Protein AF-A0A8H7KDW4-F1 (afdb_monomer)

Sequence (347 aa):
MFSADFPTANSYAPNAIITLLGDMKGAEGKYPTIVNNTKGEEVFIATSYRWGEYLGSINLLFDKDGKITGYHGAPIHLTNQTAQDQALQAKIDEWRVPFEAFAAEVIGSTSAALDQTKCKTGDCLLGQVMADAMYEYRANQTEGDKKPDFAFHNSGSVRATIDEGDITRGEVLTSFPFGNAMVELTFSGADLPKVFEGLVSANNQFNGKEVSSLFQVSSAVRVEHNPANEVGKRLVKVTIGGEDLDDAREYRLVTLDFLAGGGDNILEKQSGFAVLDLQEDVLNQYIKAHSPMSPTLQERVVKTDGQASNNSNSTSGGSGDQGSGSSIVAVPVWTALVAGLMFVLAL

pLDDT: mean 84.6, std 23.55, range [22.27, 98.88]

Organism: Bionectria ochroleuca (NCBI:txid29856)

Solvent-accessible surface area (backbone atoms only — not comparable to full-atom values): 20243 Å² total; per-residue (Å²): 142,81,87,77,88,70,88,75,81,84,72,89,49,98,80,59,65,58,46,38,31,28,94,56,93,84,40,81,40,49,43,58,35,77,45,66,49,99,85,68,48,84,41,79,46,77,41,31,27,54,96,71,42,27,48,64,43,75,48,76,39,64,48,98,86,69,47,79,77,46,74,55,56,47,51,44,75,60,50,94,83,55,84,73,59,66,73,59,48,54,50,52,55,59,65,40,54,72,48,48,63,60,26,62,39,70,47,35,32,28,78,42,56,29,38,35,88,38,21,83,80,42,64,26,39,38,44,34,52,46,12,36,28,53,31,50,59,50,37,75,76,38,61,77,96,62,32,54,55,36,14,37,44,52,27,78,57,58,67,42,63,42,66,57,36,77,35,33,46,40,50,47,41,56,16,36,72,77,76,44,31,29,25,50,49,78,43,48,30,67,49,47,60,40,42,53,22,10,54,73,41,39,31,15,68,90,78,71,44,66,25,79,48,42,55,30,48,8,88,34,38,38,39,34,28,10,84,88,43,58,79,83,40,18,41,34,48,52,30,50,71,83,37,73,74,47,55,91,42,78,42,34,34,31,32,38,44,55,36,40,65,29,39,53,37,60,37,75,65,60,76,95,60,53,78,56,62,37,51,47,56,43,42,50,51,40,39,49,74,47,48,72,30,76,77,75,79,64,90,37,65,39,82,50,91,58,68,46,65,81,88,69,84,74,90,73,87,79,85,88,83,89,82,89,82,91,84,92,84,84,87,86,90,84,89,85,86,80,88,87,85,86,87,84,90,80,135

Foldseek 3Di:
DDPPPDDDPPDPDPPQAAAFAPDDPRHPYHQFDWDADPVRAIDTHHYQHDDPQWDFDKDFDADPVGHTPDIDGHTDGDDPVDDDDPVVVVVVVVVCVVVCVQQQDQLFFEQAKQDLPCQQPAFTRVQQLLFQLQQVVQQVVDDDPSRALWEKEWSVQAADIQGGTTGTLNRLCRRGVPQWWKWKDKDALLCVVQLLLCQLLQARNVPRDGQQTHMGIYPQKAWEFAPPDDRSWGTAFMGTNNHGRDRHDMGMYMYTPCVCCCHSVSDDNHDPIDTHGTSSVSSSVVNNVCHVHYTDTDRRYYHDPGTHPPPPPDDDDDDDDDDDDDDDDDDDDDDDDDDDDDDDDDD

InterPro domains:
  IPR006179 5'-Nucleotidase/apyrase [PR01607] (43-63)
  IPR006179 5'-Nucleotidase/apyrase [PR01607] (166-189)
  IPR006179 5'-Nucleotidase/apyrase [PR01607] (244-263)
  IPR006179 5'-Nucleotidase/apyrase [PTHR11575] (29-303)
  IPR008334 5'-Nucleotidase, C-terminal [PF02872] (106-266)
  IPR029052 Metallo-dependent phosphatase-like [G3DSA:3.60.21.10] (15-103)
  IPR029052 Metallo-dependent phosphatase-like [SSF56300] (25-102)
  IPR036907 5'-Nucleotidase, C-terminal domain superfamily [G3DSA:3.90.780.10] (106-302)
  IPR036907 5'-Nucleotidase, C-terminal domain superfamily [SSF55816] (105-302)

Nearest PDB structures (foldseek):
  6tw0-assembly1_A  TM=7.609E-01  e=7.720E-26  Homo sapiens
  6s7f-assembly1_A  TM=7.463E-01  e=2.546E-24  Homo sapiens
  6ye2-assembly1_A  TM=7.255E-01  e=1.762E-24  Homo sapiens
  6xue-assembly1_A  TM=7.158E-01  e=3.460E-24  Homo sapiens
  7jv8-assembly2_B  TM=7.573E-01  e=1.927E-23  Homo sapiens

Secondary structure (DSSP, 8-state):
-------------TTTSS--BSSSTT--B-SSEEEE-TTS-EEEE----STTSEE--EEEEE-TTS-EEEEEE-PEE--TTSPPPHHHHHHHHHHHHHHHHHHT-EEEEESS-B--TTTTTS--HHHHHHHHHHHHHHHTT--GGGS-SEEEEEGGG--SPBPSEEEEHHHHHHHSTT-PEEEEEEEETTTHHHHHHHHHHTB-TTT-PBP---EEE-TTEEEEE-TTSPTT--EEEEEETTEEP-TTSEEEEEEEHHHHTTGGGTSPPP-SPEEEEEHHHHHHHHHHHHPSB-------EEE-SPPP---------------------------------------

Structure (mmCIF, N/CA/C/O backbone):
data_AF-A0A8H7KDW4-F1
#
_entry.id   AF-A0A8H7KDW4-F1
#
loop_
_atom_site.group_PDB
_atom_site.id
_atom_site.type_symbol
_atom_site.label_atom_id
_atom_site.label_alt_id
_atom_site.label_comp_id
_atom_site.label_asym_id
_atom_site.label_entity_id
_atom_site.label_seq_id
_atom_site.pdbx_PDB_ins_code
_atom_site.Cartn_x
_atom_site.Cartn_y
_atom_site.Cartn_z
_atom_site.occupancy
_atom_site.B_iso_or_equiv
_atom_site.auth_seq_id
_atom_site.auth_comp_id
_atom_site.auth_asym_id
_atom_site.auth_atom_id
_atom_site.pdbx_PDB_model_num
ATOM 1 N N . MET A 1 1 ? 14.897 -25.908 -37.672 1.00 31.70 1 MET A N 1
ATOM 2 C CA . MET A 1 1 ? 14.530 -26.836 -36.586 1.00 31.70 1 MET A CA 1
ATOM 3 C C . MET A 1 1 ? 15.793 -27.138 -35.792 1.00 31.70 1 MET A C 1
ATOM 5 O O . MET A 1 1 ? 16.525 -28.043 -36.142 1.00 31.70 1 MET A O 1
ATOM 9 N N . PHE A 1 2 ? 16.087 -26.296 -34.805 1.00 22.27 2 PHE A N 1
ATOM 10 C CA . PHE A 1 2 ? 16.991 -26.575 -33.689 1.00 22.27 2 PHE A CA 1
ATOM 11 C C . PHE A 1 2 ? 16.353 -25.839 -32.509 1.00 22.27 2 PHE A C 1
ATOM 13 O O . PHE A 1 2 ? 16.648 -24.676 -32.260 1.00 22.27 2 PHE A O 1
ATOM 20 N N . SER A 1 3 ? 15.337 -26.465 -31.909 1.00 24.66 3 SER A N 1
ATOM 21 C CA . SER A 1 3 ? 14.866 -26.082 -30.577 1.00 24.66 3 SER A CA 1
ATOM 22 C C . SER A 1 3 ? 15.889 -26.702 -29.633 1.00 24.66 3 SER A C 1
ATOM 24 O O . SER A 1 3 ? 16.027 -27.920 -29.553 1.00 24.66 3 SER A O 1
ATOM 26 N N . ALA A 1 4 ? 16.727 -25.846 -29.063 1.00 27.38 4 ALA A N 1
ATOM 27 C CA . ALA A 1 4 ? 17.474 -26.177 -27.870 1.00 27.38 4 ALA A CA 1
ATOM 28 C C . ALA A 1 4 ? 16.655 -25.578 -26.729 1.00 27.38 4 ALA A C 1
ATOM 30 O O . ALA A 1 4 ? 16.636 -24.362 -26.538 1.00 27.38 4 ALA A O 1
ATOM 31 N N . ASP A 1 5 ? 15.897 -26.436 -26.053 1.00 27.95 5 ASP A N 1
ATOM 32 C CA . ASP A 1 5 ? 15.194 -26.083 -24.828 1.00 27.95 5 ASP A CA 1
ATOM 33 C C . ASP A 1 5 ? 16.249 -25.891 -23.733 1.00 27.95 5 ASP A C 1
ATOM 35 O O . ASP A 1 5 ? 16.726 -26.846 -23.119 1.00 27.95 5 ASP A O 1
ATOM 39 N N . PHE A 1 6 ? 16.677 -24.644 -23.538 1.00 34.62 6 PHE A N 1
ATOM 40 C CA . PHE A 1 6 ? 17.572 -24.270 -22.449 1.00 34.62 6 PHE A CA 1
ATOM 41 C C . PHE A 1 6 ? 16.746 -24.021 -21.181 1.00 34.62 6 PHE A C 1
ATOM 43 O O . PHE A 1 6 ? 15.809 -23.221 -21.219 1.00 34.62 6 PHE A O 1
ATOM 50 N N . PRO A 1 7 ? 17.079 -24.646 -20.040 1.00 33.28 7 PRO A N 1
ATOM 51 C CA . PRO A 1 7 ? 16.399 -24.369 -18.786 1.00 33.28 7 PRO A CA 1
ATOM 52 C C . PRO A 1 7 ? 16.864 -23.013 -18.237 1.00 33.28 7 PRO A C 1
ATOM 54 O O . PRO A 1 7 ? 17.833 -22.925 -17.487 1.00 33.28 7 PRO A O 1
ATOM 57 N N . THR A 1 8 ? 16.170 -21.933 -18.595 1.00 40.62 8 THR A N 1
ATOM 58 C CA . THR A 1 8 ? 16.224 -20.685 -17.829 1.00 40.62 8 THR A CA 1
ATOM 59 C C . THR A 1 8 ? 15.327 -20.847 -16.605 1.00 40.62 8 THR A C 1
ATOM 61 O O . THR A 1 8 ? 14.102 -20.916 -16.697 1.00 40.62 8 THR A O 1
ATOM 64 N N . ALA A 1 9 ? 15.929 -20.952 -15.421 1.00 42.91 9 ALA A N 1
ATOM 65 C CA . ALA A 1 9 ? 15.173 -20.906 -14.178 1.00 42.91 9 ALA A CA 1
ATOM 66 C C . ALA A 1 9 ? 14.764 -19.451 -13.913 1.00 42.91 9 ALA A C 1
ATOM 68 O O . ALA A 1 9 ? 15.539 -18.667 -13.371 1.00 42.91 9 ALA A O 1
ATOM 69 N N . ASN A 1 10 ? 13.547 -19.079 -14.310 1.00 39.69 10 ASN A N 1
ATOM 70 C CA . ASN A 1 10 ? 12.955 -17.794 -13.949 1.00 39.69 10 ASN A CA 1
ATOM 71 C C . ASN A 1 10 ? 12.451 -17.890 -12.495 1.00 39.69 10 ASN A C 1
ATOM 73 O O . ASN A 1 10 ? 11.272 -18.131 -12.239 1.00 39.69 10 ASN A O 1
ATOM 77 N N . SER A 1 11 ? 13.364 -17.841 -11.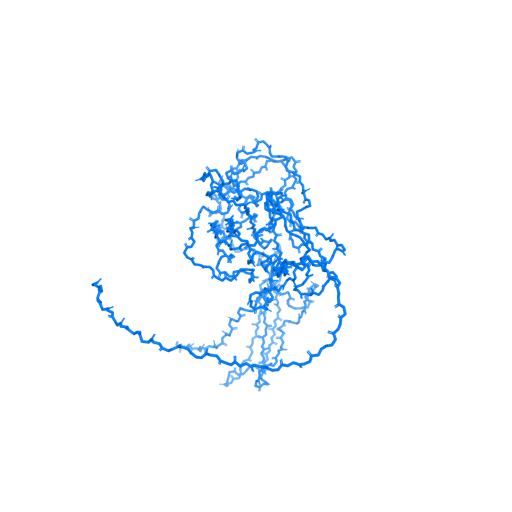521 1.00 37.53 11 SER A N 1
ATOM 78 C CA . SER A 1 11 ? 13.003 -17.936 -10.104 1.00 37.53 11 SER A CA 1
ATOM 79 C C . SER A 1 11 ? 12.547 -16.574 -9.581 1.00 37.53 11 SER A C 1
ATOM 81 O O . SER A 1 11 ? 13.362 -15.672 -9.389 1.00 37.53 11 SER A O 1
ATOM 83 N N . TYR A 1 12 ? 11.250 -16.443 -9.306 1.00 33.59 12 TYR A N 1
ATOM 84 C CA . TYR A 1 12 ? 10.683 -15.321 -8.559 1.00 33.59 12 TYR A CA 1
ATOM 85 C C . TYR A 1 12 ? 11.082 -15.442 -7.080 1.00 33.59 12 TYR A C 1
ATOM 87 O O . TYR A 1 12 ? 10.358 -16.020 -6.274 1.00 33.59 12 TYR A O 1
ATOM 95 N N . ALA A 1 13 ? 12.260 -14.931 -6.721 1.00 33.66 13 ALA A N 1
ATOM 96 C CA . ALA A 1 13 ? 12.604 -14.664 -5.328 1.00 33.66 13 ALA A CA 1
ATOM 97 C C . ALA A 1 13 ? 12.174 -13.219 -4.993 1.00 33.66 13 ALA A C 1
ATOM 99 O O . ALA A 1 13 ? 12.565 -12.305 -5.722 1.00 33.66 13 ALA A O 1
ATOM 100 N N . PRO A 1 14 ? 11.396 -12.981 -3.921 1.00 37.38 14 PRO A N 1
ATOM 101 C CA . PRO A 1 14 ? 10.709 -11.704 -3.675 1.00 37.38 14 PRO A CA 1
ATOM 102 C C . PRO A 1 14 ? 11.637 -10.481 -3.539 1.00 37.38 14 PRO A C 1
ATOM 104 O O . PRO A 1 14 ? 11.201 -9.367 -3.810 1.00 37.38 14 PRO A O 1
ATOM 107 N N . ASN A 1 15 ? 12.926 -10.683 -3.239 1.00 38.41 15 ASN A N 1
ATOM 108 C CA . ASN A 1 15 ? 13.918 -9.604 -3.126 1.00 38.41 15 ASN A CA 1
ATOM 109 C C . ASN A 1 15 ? 14.895 -9.508 -4.315 1.00 38.41 15 ASN A C 1
ATOM 111 O O . ASN A 1 15 ? 15.705 -8.590 -4.353 1.00 38.41 15 ASN A O 1
ATOM 115 N N . ALA A 1 16 ? 14.843 -10.425 -5.289 1.00 43.31 16 ALA A N 1
ATOM 116 C CA . ALA A 1 16 ? 15.845 -10.502 -6.359 1.00 43.31 16 ALA A CA 1
ATOM 117 C C . ALA A 1 16 ? 15.467 -9.739 -7.640 1.00 43.31 16 ALA A C 1
ATOM 119 O O . ALA A 1 16 ? 16.286 -9.627 -8.539 1.00 43.31 16 ALA A O 1
ATOM 120 N N . ILE A 1 17 ? 14.240 -9.229 -7.778 1.00 54.06 17 ILE A N 1
ATOM 121 C CA . ILE A 1 17 ? 13.726 -8.798 -9.096 1.00 54.06 17 ILE A CA 1
ATOM 122 C C . ILE A 1 17 ? 14.070 -7.331 -9.421 1.00 54.06 17 ILE A C 1
ATOM 124 O O . ILE A 1 17 ? 14.027 -6.936 -10.581 1.00 54.06 17 ILE A O 1
ATOM 128 N N . ILE A 1 18 ? 14.463 -6.525 -8.428 1.00 65.06 18 ILE A N 1
ATOM 129 C CA . ILE A 1 18 ? 14.690 -5.074 -8.593 1.00 65.06 18 ILE A CA 1
ATOM 130 C C . ILE A 1 18 ? 16.094 -4.599 -8.199 1.00 65.06 18 ILE A C 1
ATOM 132 O O . ILE A 1 18 ? 16.333 -3.395 -8.150 1.00 65.06 18 ILE A O 1
ATOM 136 N N . THR A 1 19 ? 17.024 -5.508 -7.912 1.00 81.50 19 THR A N 1
ATOM 137 C CA . THR A 1 19 ? 18.404 -5.156 -7.552 1.00 81.50 19 THR A CA 1
ATOM 138 C C . THR A 1 19 ? 19.151 -4.645 -8.781 1.00 81.50 19 THR A C 1
ATOM 140 O O . THR A 1 19 ? 19.099 -5.270 -9.844 1.00 81.50 19 THR A O 1
ATOM 143 N N . LEU A 1 20 ? 19.853 -3.516 -8.661 1.00 87.06 20 LEU A N 1
ATOM 144 C CA . LEU A 1 20 ? 20.757 -3.047 -9.711 1.00 87.06 20 LEU A CA 1
ATOM 145 C C . LEU A 1 20 ? 22.059 -3.851 -9.620 1.00 87.06 20 LEU A C 1
ATOM 147 O O . LEU A 1 20 ? 22.762 -3.776 -8.616 1.00 87.06 20 LEU A O 1
ATOM 151 N N . LEU A 1 21 ? 22.375 -4.625 -10.654 1.00 91.56 21 LEU A N 1
ATOM 152 C CA . LEU A 1 21 ? 23.617 -5.391 -10.751 1.00 91.56 21 LEU A CA 1
ATOM 153 C C . LEU A 1 21 ? 24.468 -4.834 -11.892 1.00 91.56 21 LEU A C 1
ATOM 155 O O . LEU A 1 21 ? 23.949 -4.620 -12.980 1.00 91.56 21 LEU A O 1
ATOM 159 N N . GLY A 1 22 ? 25.766 -4.638 -11.681 1.00 91.38 22 GLY A N 1
ATOM 160 C CA . GLY A 1 22 ? 26.698 -4.117 -12.683 1.00 91.38 22 GLY A CA 1
ATOM 161 C C . GLY A 1 22 ? 27.785 -3.243 -12.063 1.00 91.38 22 GLY A C 1
ATOM 162 O O . GLY A 1 22 ? 27.958 -3.223 -10.849 1.00 91.38 22 GLY A O 1
ATOM 163 N N . ASP A 1 23 ? 28.507 -2.504 -12.904 1.00 89.94 23 ASP A N 1
ATOM 164 C CA . ASP A 1 23 ? 29.628 -1.650 -12.475 1.00 89.94 23 ASP A CA 1
ATOM 165 C C . ASP A 1 23 ? 29.240 -0.158 -12.357 1.00 89.94 23 ASP A C 1
ATOM 167 O O . ASP A 1 23 ? 30.097 0.724 -12.288 1.00 89.94 23 ASP A O 1
ATOM 171 N N . MET A 1 24 ? 27.939 0.154 -12.352 1.00 90.25 24 MET A N 1
ATOM 172 C CA . MET A 1 24 ? 27.420 1.519 -12.216 1.00 90.25 24 MET A CA 1
ATOM 173 C C . MET A 1 24 ? 27.204 1.936 -10.753 1.00 90.25 24 MET A C 1
ATOM 175 O O . MET A 1 24 ? 27.067 1.115 -9.846 1.00 90.25 24 MET A O 1
ATOM 179 N N . LYS A 1 25 ? 27.128 3.252 -10.513 1.00 89.25 25 LYS A N 1
ATOM 180 C CA . LYS A 1 25 ? 26.838 3.812 -9.185 1.00 89.25 25 LYS A CA 1
ATOM 181 C C . LYS A 1 25 ? 25.495 3.290 -8.661 1.00 89.25 25 LYS A C 1
ATOM 183 O O . LYS A 1 25 ? 24.481 3.428 -9.333 1.00 89.25 25 LYS A O 1
ATOM 188 N N . GLY A 1 26 ? 25.496 2.778 -7.431 1.00 86.12 26 GLY A N 1
ATOM 189 C CA . GLY A 1 26 ? 24.297 2.242 -6.780 1.00 86.12 26 GLY A CA 1
ATOM 190 C C . GLY A 1 26 ? 24.016 0.773 -7.093 1.00 86.12 26 GLY A C 1
ATOM 191 O O . GLY A 1 26 ? 23.027 0.251 -6.593 1.00 86.12 26 GLY A O 1
ATOM 192 N N . ALA A 1 27 ? 24.865 0.106 -7.883 1.00 90.19 27 ALA A N 1
ATOM 193 C CA . ALA A 1 27 ? 24.790 -1.337 -8.036 1.00 90.19 27 ALA A CA 1
ATOM 194 C C . ALA A 1 27 ? 25.151 -2.050 -6.722 1.00 90.19 27 ALA A C 1
ATOM 196 O O . ALA A 1 27 ? 26.097 -1.671 -6.029 1.00 90.19 27 ALA A O 1
ATOM 197 N N . GLU A 1 28 ? 24.397 -3.096 -6.396 1.00 89.50 28 GLU A N 1
ATOM 198 C CA . GLU A 1 28 ? 24.540 -3.885 -5.164 1.00 89.50 28 GLU A CA 1
ATOM 199 C C . GLU A 1 28 ? 25.339 -5.180 -5.385 1.00 89.50 28 GLU A C 1
ATOM 201 O O . GLU A 1 28 ? 25.639 -5.911 -4.442 1.00 89.50 28 GLU A O 1
ATOM 206 N N . GLY A 1 29 ?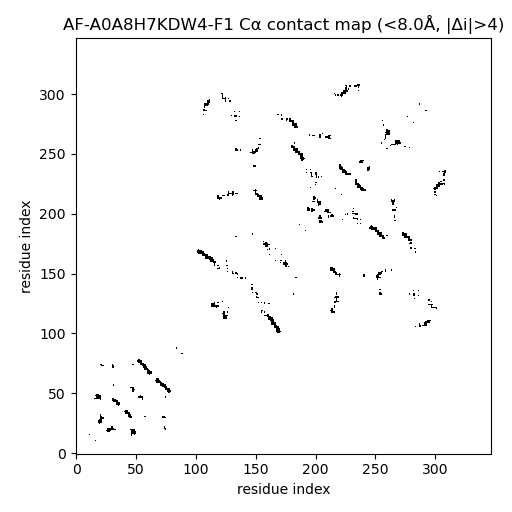 25.718 -5.471 -6.630 1.00 90.56 29 GLY A N 1
ATOM 207 C CA . GLY A 1 29 ? 26.483 -6.659 -6.989 1.00 90.56 29 GLY A CA 1
ATOM 208 C C . GLY A 1 29 ? 26.939 -6.643 -8.443 1.00 90.56 29 GLY A C 1
ATOM 209 O O . GLY A 1 29 ? 26.590 -5.750 -9.213 1.00 90.56 29 GLY A O 1
ATOM 210 N N . LYS A 1 30 ? 27.730 -7.648 -8.825 1.00 93.31 30 LYS A N 1
ATOM 211 C CA . LYS A 1 30 ? 28.235 -7.788 -10.198 1.00 93.31 30 LYS A CA 1
ATOM 212 C C . LYS A 1 30 ? 27.134 -8.245 -11.146 1.00 93.31 30 LYS A C 1
ATOM 214 O O . LYS A 1 30 ? 26.213 -8.952 -10.742 1.00 93.31 30 LYS A O 1
ATOM 219 N N . TYR A 1 31 ? 27.280 -7.903 -12.420 1.00 93.19 31 TYR A N 1
ATOM 220 C CA . TYR A 1 31 ? 26.452 -8.439 -13.491 1.00 93.19 31 TYR A CA 1
ATOM 221 C C . TYR A 1 31 ? 27.282 -9.359 -14.395 1.00 93.19 31 TYR A C 1
ATOM 223 O O . TYR A 1 31 ? 28.253 -8.896 -14.992 1.00 93.19 31 TYR A O 1
ATOM 231 N N . PRO A 1 32 ? 26.910 -10.638 -14.540 1.00 93.25 32 PRO A N 1
ATOM 232 C CA . PRO A 1 32 ? 26.033 -11.398 -13.650 1.00 93.25 32 PRO A CA 1
ATOM 233 C C . PRO A 1 32 ? 26.663 -11.583 -12.258 1.00 93.25 32 PRO A C 1
ATOM 235 O O . PRO A 1 32 ? 27.884 -11.537 -12.088 1.00 93.25 32 PRO A O 1
ATOM 238 N N . THR A 1 33 ? 25.826 -11.836 -11.256 1.00 92.56 33 THR A N 1
ATOM 239 C CA . THR A 1 33 ? 26.263 -12.331 -9.949 1.00 92.56 33 THR A CA 1
ATOM 240 C C . THR A 1 33 ? 26.361 -13.851 -10.030 1.00 92.56 33 THR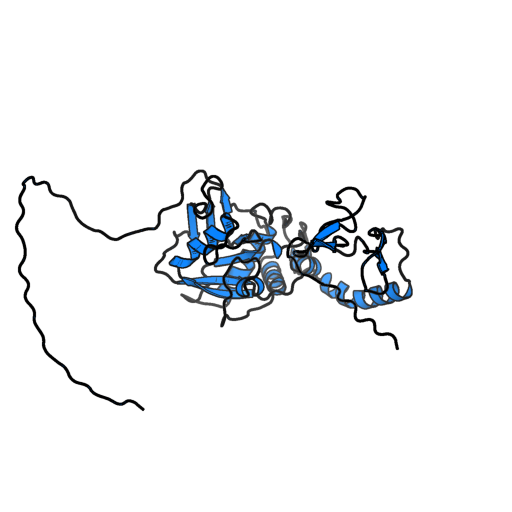 A C 1
ATOM 242 O O . THR A 1 33 ? 25.403 -14.505 -10.432 1.00 92.56 33 THR A O 1
ATOM 245 N N . ILE A 1 34 ? 27.515 -14.418 -9.673 1.00 91.69 34 ILE A N 1
ATOM 246 C CA . ILE A 1 34 ? 27.764 -15.864 -9.752 1.00 91.69 34 ILE A CA 1
ATOM 247 C C . ILE A 1 34 ? 27.679 -16.458 -8.348 1.00 91.69 34 ILE A C 1
ATOM 249 O O . ILE A 1 34 ? 28.367 -15.999 -7.435 1.00 91.69 34 ILE A O 1
ATOM 253 N N . VAL A 1 35 ? 26.843 -17.479 -8.184 1.00 91.00 35 VAL A N 1
ATOM 254 C CA . VAL A 1 35 ? 26.682 -18.238 -6.935 1.00 91.00 35 VAL A CA 1
ATOM 255 C C . VAL A 1 35 ? 26.757 -19.733 -7.222 1.00 91.00 35 VAL A C 1
ATOM 257 O O . VAL A 1 35 ? 26.509 -20.150 -8.345 1.00 91.00 35 VAL A O 1
ATOM 260 N N . ASN A 1 36 ? 27.056 -20.556 -6.219 1.00 92.31 36 ASN A N 1
ATOM 261 C CA . ASN A 1 36 ? 27.018 -22.011 -6.377 1.00 92.31 36 ASN A CA 1
ATOM 262 C C . ASN A 1 36 ? 25.666 -22.567 -5.922 1.00 92.31 36 ASN A C 1
ATOM 264 O O . ASN A 1 36 ? 25.162 -22.191 -4.863 1.00 92.31 36 ASN A O 1
ATOM 268 N N . ASN A 1 37 ? 25.093 -23.492 -6.693 1.00 86.69 37 ASN A N 1
ATOM 269 C CA . ASN A 1 37 ? 23.927 -24.253 -6.251 1.00 86.69 37 ASN A CA 1
ATOM 270 C C . ASN A 1 37 ? 24.311 -25.304 -5.186 1.00 86.69 37 ASN A C 1
ATOM 272 O O . ASN A 1 37 ? 25.480 -25.492 -4.845 1.00 86.69 37 ASN A O 1
ATOM 276 N N . THR A 1 38 ? 23.324 -26.044 -4.673 1.00 91.56 38 THR A N 1
ATOM 277 C CA . THR A 1 38 ? 23.534 -27.094 -3.654 1.00 91.56 38 THR A CA 1
ATOM 278 C C . THR A 1 38 ? 24.408 -28.262 -4.121 1.00 91.56 38 THR A C 1
ATOM 280 O O . THR A 1 38 ? 24.871 -29.043 -3.294 1.00 91.56 38 THR A O 1
ATOM 283 N N . LYS A 1 39 ? 24.652 -28.383 -5.431 1.00 90.88 39 LYS A N 1
ATOM 284 C CA . LYS A 1 39 ? 25.541 -29.375 -6.047 1.00 90.88 39 LYS A CA 1
ATOM 285 C C . LYS A 1 39 ? 26.942 -28.821 -6.340 1.00 90.88 39 LYS A C 1
ATOM 287 O O . LYS A 1 39 ? 27.786 -29.563 -6.830 1.00 90.88 39 LYS A O 1
ATOM 292 N N . GLY A 1 40 ? 27.202 -27.548 -6.028 1.00 88.75 40 GLY A N 1
ATOM 293 C CA . GLY A 1 40 ? 28.484 -26.886 -6.279 1.00 88.75 40 GLY A CA 1
ATOM 294 C C . GLY A 1 40 ? 28.674 -26.386 -7.714 1.00 88.75 40 GLY A C 1
ATOM 295 O O . GLY A 1 40 ? 29.801 -26.085 -8.096 1.00 88.75 40 GLY A O 1
ATOM 296 N N . GLU A 1 41 ? 27.610 -26.309 -8.512 1.00 87.50 41 GLU A N 1
ATOM 297 C CA . GLU A 1 41 ? 27.659 -25.795 -9.885 1.00 87.50 41 GLU A CA 1
ATOM 298 C C . GLU A 1 41 ? 27.408 -24.282 -9.898 1.00 87.50 41 GLU A C 1
ATOM 300 O O . GLU A 1 41 ? 26.536 -23.794 -9.172 1.00 87.50 41 GLU A O 1
ATOM 305 N N . GLU A 1 42 ? 28.141 -23.550 -10.741 1.00 90.19 42 GLU A N 1
ATOM 306 C CA . GLU A 1 42 ? 27.975 -22.103 -10.904 1.00 90.19 42 GLU A CA 1
ATOM 307 C C . GLU A 1 42 ? 26.615 -21.759 -11.532 1.00 90.19 42 GLU A C 1
ATOM 309 O O . GLU A 1 42 ? 26.212 -22.313 -12.556 1.00 90.19 42 GLU A O 1
ATOM 314 N N . VAL A 1 43 ? 25.929 -20.792 -10.930 1.00 89.81 43 VAL A N 1
ATOM 315 C CA . VAL A 1 43 ? 24.653 -20.224 -11.361 1.00 89.81 43 VAL A CA 1
ATOM 316 C C . VAL A 1 43 ? 24.837 -18.729 -11.567 1.00 89.81 43 VAL A C 1
ATOM 318 O O . VAL A 1 43 ? 25.319 -18.016 -10.688 1.00 89.81 43 VAL A O 1
ATOM 321 N N . PHE A 1 44 ? 24.418 -18.262 -12.737 1.00 91.62 44 PHE A N 1
ATOM 322 C CA . PHE A 1 44 ? 24.558 -16.883 -13.177 1.00 91.62 44 PHE A CA 1
ATOM 323 C C . PHE A 1 44 ? 23.2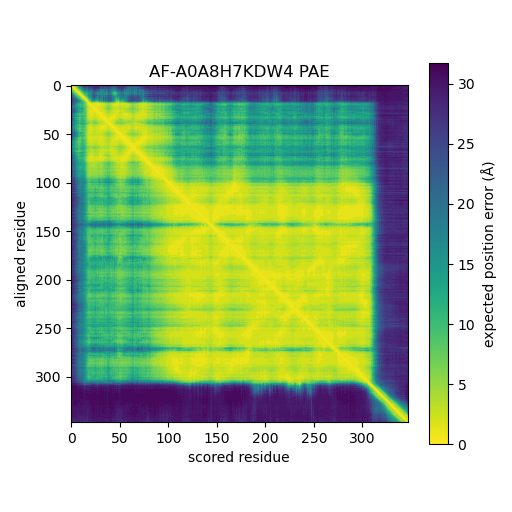34 -16.153 -12.958 1.00 91.62 44 PHE A C 1
ATOM 325 O O . PHE A 1 44 ? 22.231 -16.470 -13.593 1.00 91.62 44 PHE A O 1
ATOM 332 N N . ILE A 1 45 ? 23.233 -15.177 -12.056 1.00 89.62 45 ILE A N 1
ATOM 333 C CA . ILE A 1 45 ? 22.071 -14.361 -11.708 1.00 89.62 45 ILE A CA 1
ATOM 334 C C . ILE A 1 45 ? 22.220 -13.001 -12.386 1.00 89.62 45 ILE A C 1
ATOM 336 O O . ILE A 1 45 ? 23.216 -12.304 -12.192 1.00 89.62 45 ILE A O 1
ATOM 340 N N . ALA A 1 46 ? 21.224 -12.617 -13.177 1.00 90.94 46 ALA A N 1
ATOM 341 C CA . ALA A 1 46 ? 21.178 -11.335 -13.865 1.00 90.94 46 ALA A CA 1
ATOM 342 C C . ALA A 1 46 ? 19.823 -10.663 -13.628 1.00 90.94 46 ALA A C 1
ATOM 344 O O . ALA A 1 46 ? 18.775 -11.292 -13.750 1.00 90.94 46 ALA A O 1
ATOM 345 N N . THR A 1 47 ? 19.857 -9.372 -13.321 1.00 89.50 47 THR A N 1
ATOM 346 C CA . THR A 1 47 ? 18.689 -8.506 -13.126 1.00 89.50 47 THR A CA 1
ATOM 347 C C . THR A 1 47 ? 18.954 -7.194 -13.859 1.00 89.50 47 THR A C 1
ATOM 349 O O . THR A 1 47 ? 20.108 -6.819 -14.076 1.00 89.50 47 THR A O 1
ATOM 352 N N . SER A 1 48 ? 17.908 -6.484 -14.272 1.00 88.00 48 SER A N 1
ATOM 353 C CA . SER A 1 48 ? 18.044 -5.209 -14.990 1.00 88.00 48 SER A CA 1
ATOM 354 C C . SER A 1 48 ? 17.280 -4.089 -14.299 1.00 88.00 48 SER A C 1
ATOM 356 O O . SER A 1 48 ? 16.620 -3.274 -14.940 1.00 88.00 48 SER A O 1
ATOM 358 N N . TYR A 1 49 ? 17.385 -4.061 -12.970 1.00 88.88 49 TYR A N 1
ATOM 359 C CA . TYR A 1 49 ? 16.770 -3.046 -12.125 1.00 88.88 49 TYR A CA 1
ATOM 360 C C . TYR A 1 49 ? 15.242 -2.970 -12.305 1.00 88.88 49 TYR A C 1
ATOM 362 O O . TYR A 1 49 ? 14.575 -4.001 -12.276 1.00 88.88 49 TYR A O 1
ATOM 370 N N . ARG A 1 50 ? 14.661 -1.771 -12.428 1.00 80.31 50 ARG A N 1
ATOM 371 C CA . ARG A 1 50 ? 13.208 -1.541 -12.432 1.00 80.31 50 ARG A CA 1
ATOM 372 C C . ARG A 1 50 ? 12.779 -0.550 -13.515 1.00 80.31 50 ARG A C 1
ATOM 374 O O . ARG A 1 50 ? 13.600 0.170 -14.072 1.00 80.31 50 ARG A O 1
ATOM 381 N N . TRP A 1 51 ? 11.473 -0.528 -13.793 1.00 80.31 51 TRP A N 1
ATOM 382 C CA . TRP A 1 51 ? 10.779 0.487 -14.610 1.00 80.31 51 TRP A CA 1
ATOM 383 C C . TRP A 1 51 ? 11.245 0.632 -16.063 1.00 80.31 51 TRP A C 1
ATOM 385 O O . TRP A 1 51 ? 10.930 1.621 -16.715 1.00 80.31 51 TRP A O 1
ATOM 395 N N . GLY A 1 52 ? 11.987 -0.352 -16.576 1.00 86.81 52 GLY A N 1
ATOM 396 C CA . GLY A 1 52 ? 12.605 -0.248 -17.894 1.00 86.81 52 GLY A CA 1
ATOM 397 C C . GLY A 1 52 ? 13.742 0.775 -17.946 1.00 86.81 52 GLY A C 1
ATOM 398 O O . GLY A 1 52 ? 14.107 1.197 -19.031 1.00 86.81 52 GLY A O 1
ATOM 399 N N . GLU A 1 53 ? 14.314 1.178 -16.808 1.00 90.12 53 GLU A N 1
ATOM 400 C CA . GLU A 1 53 ? 15.462 2.094 -16.781 1.00 90.12 53 GLU A CA 1
ATOM 401 C C . GLU A 1 53 ? 16.717 1.431 -17.367 1.00 90.12 53 GLU A C 1
ATOM 403 O O . GLU A 1 53 ? 17.501 2.071 -18.063 1.00 90.12 53 GLU A O 1
ATOM 408 N N . TYR A 1 54 ? 16.889 0.125 -17.141 1.00 92.56 54 TYR A N 1
ATOM 409 C CA . TYR A 1 54 ? 17.980 -0.651 -17.720 1.00 92.56 54 TYR A CA 1
ATOM 410 C C . TYR A 1 54 ? 17.453 -1.824 -18.543 1.00 92.56 54 TYR A C 1
ATOM 412 O O . TYR A 1 54 ? 16.567 -2.566 -18.118 1.00 92.56 54 TYR A O 1
ATOM 420 N N . LEU A 1 55 ? 18.070 -2.041 -19.701 1.00 93.19 55 LEU A N 1
ATOM 421 C CA . LEU A 1 55 ? 17.913 -3.250 -20.499 1.00 93.19 55 LEU A CA 1
ATOM 422 C C . LEU A 1 55 ? 19.012 -4.247 -20.119 1.00 93.19 55 LEU A C 1
ATOM 424 O O . LEU A 1 55 ? 20.195 -3.987 -20.338 1.00 93.19 55 LEU A O 1
ATOM 428 N N . GLY A 1 56 ? 18.641 -5.396 -19.554 1.00 93.50 56 GLY A N 1
ATOM 429 C CA . GLY A 1 56 ? 19.594 -6.468 -19.254 1.00 93.50 56 GLY A CA 1
ATOM 430 C C . GLY A 1 56 ? 20.196 -7.049 -20.534 1.00 93.50 56 GLY A C 1
ATOM 431 O O . GLY A 1 56 ? 19.458 -7.421 -21.443 1.00 93.50 56 GLY A O 1
ATOM 432 N N . SER A 1 57 ? 21.525 -7.141 -20.604 1.00 95.00 57 SER A N 1
ATOM 433 C CA . SER A 1 57 ? 22.239 -7.688 -21.759 1.00 95.00 57 SER A CA 1
ATOM 434 C C . SER A 1 57 ? 23.414 -8.546 -21.311 1.00 95.00 57 SER A C 1
ATOM 436 O O . SER A 1 57 ? 24.385 -8.045 -20.741 1.00 95.00 57 SER A O 1
ATOM 438 N N . ILE A 1 58 ? 23.330 -9.849 -21.578 1.00 94.75 58 ILE A N 1
ATOM 439 C CA . ILE A 1 58 ? 24.376 -10.823 -21.278 1.00 94.75 58 ILE A CA 1
ATOM 440 C C . ILE A 1 58 ? 24.581 -11.761 -22.463 1.00 94.75 58 ILE A C 1
ATOM 442 O O . ILE A 1 58 ? 23.636 -12.352 -22.978 1.00 94.75 58 ILE A O 1
ATOM 446 N N . ASN A 1 59 ? 25.834 -11.918 -22.875 1.00 95.44 59 ASN A N 1
ATOM 447 C CA . ASN A 1 59 ? 26.257 -12.940 -23.818 1.00 95.44 59 ASN A CA 1
ATOM 448 C C . ASN A 1 59 ? 26.873 -14.095 -23.033 1.00 95.44 59 ASN A C 1
ATOM 450 O O . ASN A 1 59 ? 27.751 -13.872 -22.198 1.00 95.44 59 ASN A O 1
ATOM 454 N N . LEU A 1 60 ? 26.428 -15.316 -23.321 1.00 95.31 60 LEU A N 1
ATOM 455 C CA . LEU A 1 60 ? 26.899 -16.542 -22.685 1.00 95.31 60 LEU A CA 1
ATOM 456 C C . LEU A 1 60 ? 27.498 -17.471 -23.740 1.00 95.31 60 LEU A C 1
ATOM 458 O O . LEU A 1 60 ? 26.941 -17.637 -24.825 1.00 95.31 60 LEU A O 1
ATOM 462 N N . LEU A 1 61 ? 28.626 -18.088 -23.404 1.00 95.44 61 LEU A N 1
ATOM 463 C CA . LEU A 1 61 ? 29.246 -19.148 -24.188 1.00 95.44 61 LEU A CA 1
ATOM 464 C C . LEU A 1 61 ? 28.950 -20.481 -23.518 1.00 95.44 61 LEU A C 1
ATOM 466 O O . LEU A 1 61 ? 29.228 -20.642 -22.331 1.00 95.44 61 LEU A O 1
ATOM 470 N N . PHE A 1 62 ? 28.433 -21.436 -24.282 1.00 95.12 62 PHE A N 1
ATOM 471 C CA . PHE A 1 62 ? 28.124 -22.778 -23.800 1.00 95.12 62 PHE A CA 1
ATOM 472 C C . PHE A 1 62 ? 29.044 -23.805 -24.455 1.00 95.12 62 PHE A C 1
ATOM 474 O O . PHE A 1 62 ? 29.366 -23.687 -25.639 1.00 95.12 62 PHE A O 1
ATOM 481 N N . ASP A 1 63 ? 29.462 -24.814 -23.695 1.00 93.31 63 ASP A N 1
ATOM 482 C CA . ASP A 1 63 ? 30.054 -26.017 -24.277 1.00 93.31 63 ASP A CA 1
ATOM 483 C C . ASP A 1 63 ? 28.980 -26.975 -24.829 1.00 93.31 63 ASP A C 1
ATOM 485 O O . ASP A 1 63 ? 27.775 -26.720 -24.767 1.00 93.31 63 ASP A O 1
ATOM 489 N N . LYS A 1 64 ? 29.430 -28.104 -25.389 1.00 95.44 64 LYS A N 1
ATOM 490 C CA . LYS A 1 64 ? 28.557 -29.141 -25.963 1.00 95.44 64 LYS A CA 1
ATOM 491 C C . LYS A 1 64 ? 27.623 -29.807 -24.944 1.00 95.44 64 LYS A C 1
ATOM 493 O O . LYS A 1 64 ? 26.656 -30.440 -25.354 1.00 95.44 64 LYS A O 1
ATOM 498 N N . ASP A 1 65 ? 27.945 -29.708 -23.656 1.00 91.38 65 ASP A N 1
ATOM 499 C CA . ASP A 1 65 ? 27.194 -30.313 -22.557 1.00 91.38 65 ASP A CA 1
ATOM 500 C C . ASP A 1 65 ? 26.243 -29.286 -21.905 1.00 91.38 65 ASP A C 1
ATOM 502 O O . ASP A 1 65 ? 25.543 -29.606 -20.947 1.00 91.38 65 ASP A O 1
ATOM 506 N N . GLY A 1 66 ? 26.180 -28.060 -22.445 1.00 87.44 66 GLY A N 1
ATOM 507 C CA . GLY A 1 66 ? 25.309 -26.987 -21.970 1.00 87.44 66 GLY A CA 1
ATOM 508 C C . GLY A 1 66 ? 25.865 -26.215 -20.774 1.00 87.44 66 GLY A C 1
ATOM 509 O O . GLY A 1 66 ? 25.124 -25.459 -20.146 1.00 87.44 66 GLY A O 1
ATOM 510 N N . LYS A 1 67 ? 27.155 -26.365 -20.446 1.00 89.88 67 LYS A N 1
ATOM 511 C CA . LYS A 1 67 ? 27.797 -25.619 -19.360 1.00 89.88 67 LYS A CA 1
ATOM 512 C C . LYS A 1 67 ? 28.290 -24.263 -19.856 1.00 89.88 67 LYS A C 1
ATOM 514 O O . LYS A 1 67 ? 28.907 -24.164 -20.916 1.00 89.88 67 LYS A O 1
ATOM 519 N N . ILE A 1 68 ? 28.065 -23.220 -19.057 1.00 91.69 68 ILE A N 1
ATOM 520 C CA . ILE A 1 68 ? 28.609 -21.886 -19.323 1.00 91.69 68 ILE A CA 1
ATOM 521 C C . ILE A 1 68 ? 30.137 -21.934 -19.176 1.00 91.69 68 ILE A C 1
ATOM 523 O O . ILE A 1 68 ? 30.665 -22.328 -18.139 1.00 91.69 68 ILE A O 1
ATOM 527 N N . THR A 1 69 ? 30.845 -21.537 -20.230 1.00 93.12 69 THR A N 1
ATOM 528 C CA . THR A 1 69 ? 32.318 -21.504 -20.305 1.00 93.12 69 THR A CA 1
ATOM 529 C C . THR A 1 69 ? 32.878 -20.088 -20.376 1.00 93.12 69 THR A C 1
ATOM 531 O O . THR A 1 69 ? 34.075 -19.882 -20.189 1.00 93.12 69 THR A O 1
ATOM 534 N N . GLY A 1 70 ? 32.020 -19.100 -20.619 1.00 93.31 70 GLY A N 1
ATOM 535 C CA . GLY A 1 70 ? 32.383 -17.693 -20.643 1.00 93.31 70 GLY A CA 1
ATOM 536 C C . GLY A 1 70 ? 31.148 -16.807 -20.683 1.00 93.31 70 GLY A C 1
ATOM 537 O O . GLY A 1 70 ? 30.071 -17.238 -21.099 1.00 93.31 70 GLY A O 1
ATOM 538 N N . TYR A 1 71 ? 31.311 -15.564 -20.246 1.00 94.00 71 TYR A N 1
ATOM 539 C CA . TYR A 1 71 ? 30.248 -14.572 -20.239 1.00 94.00 71 TYR A CA 1
ATOM 540 C C . TYR A 1 71 ? 30.813 -13.170 -20.455 1.00 94.00 71 TYR A C 1
ATOM 542 O O . TYR A 1 71 ? 31.947 -12.875 -20.079 1.00 94.00 71 TYR A O 1
ATOM 550 N N . HIS A 1 72 ? 30.008 -12.298 -21.052 1.00 93.56 72 HIS A N 1
ATOM 551 C CA . HIS A 1 72 ? 30.289 -10.869 -21.137 1.00 93.56 72 HIS A CA 1
ATOM 552 C C . HIS A 1 72 ? 28.980 -10.095 -21.279 1.00 93.56 72 HIS A C 1
ATOM 554 O O . HIS A 1 72 ? 28.119 -10.471 -22.073 1.00 93.56 72 HIS A O 1
ATOM 560 N N . GLY A 1 73 ? 28.835 -8.992 -20.556 1.00 92.06 73 GLY A N 1
ATOM 561 C CA . GLY A 1 73 ? 27.654 -8.143 -20.643 1.00 92.06 73 GLY A CA 1
ATOM 562 C C . GLY A 1 73 ? 27.523 -7.214 -19.447 1.00 92.06 73 GLY A C 1
ATOM 563 O O . GLY A 1 73 ? 28.241 -7.354 -18.461 1.00 92.06 73 GLY A O 1
ATOM 564 N N . ALA A 1 74 ? 26.602 -6.268 -19.560 1.00 93.56 74 ALA A N 1
ATOM 565 C CA . ALA A 1 74 ? 26.206 -5.337 -18.513 1.00 93.56 74 ALA A 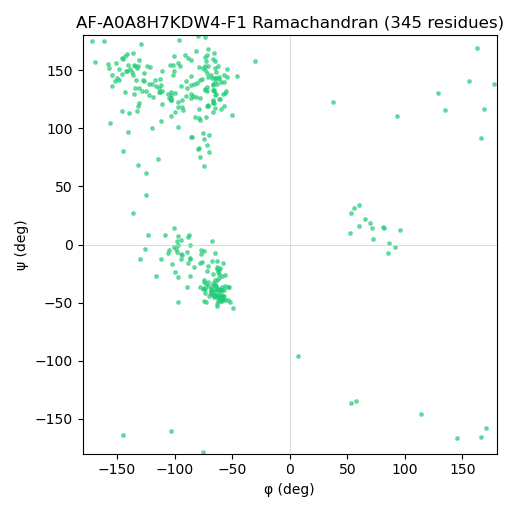CA 1
ATOM 566 C C . ALA A 1 74 ? 24.796 -4.817 -18.840 1.00 93.56 74 ALA A C 1
ATOM 568 O O . ALA A 1 74 ? 24.418 -4.798 -20.018 1.00 93.56 74 ALA A O 1
ATOM 569 N N . PRO A 1 75 ? 24.013 -4.357 -17.850 1.00 94.12 75 PRO A N 1
ATOM 570 C CA . PRO A 1 75 ? 22.774 -3.658 -18.142 1.00 94.12 75 PRO A CA 1
ATOM 571 C C . PRO A 1 75 ? 23.055 -2.359 -18.898 1.00 94.12 75 PRO A C 1
ATOM 573 O O . PRO A 1 75 ? 23.972 -1.606 -18.569 1.00 94.12 75 PRO A O 1
ATOM 576 N N . ILE A 1 76 ? 22.231 -2.085 -19.900 1.00 93.94 76 ILE A N 1
ATOM 577 C CA . ILE A 1 76 ? 22.317 -0.898 -20.745 1.00 93.94 76 ILE A CA 1
ATOM 578 C C . ILE A 1 76 ? 21.338 0.139 -20.196 1.00 93.94 76 ILE A C 1
ATOM 580 O O . ILE A 1 76 ? 20.139 -0.123 -20.157 1.00 93.94 76 ILE A O 1
ATOM 584 N N . HIS A 1 77 ? 21.838 1.301 -19.770 1.00 93.75 77 HIS A N 1
ATOM 585 C CA . HIS A 1 77 ? 20.998 2.391 -19.265 1.00 93.75 77 HIS A CA 1
ATOM 586 C C . HIS A 1 77 ? 20.216 3.035 -20.416 1.00 93.75 77 HIS A C 1
ATOM 588 O O . HIS A 1 77 ? 20.816 3.573 -21.348 1.00 93.75 77 HIS A O 1
ATOM 594 N N . LEU A 1 78 ? 18.887 2.997 -20.342 1.00 94.38 78 LEU A N 1
ATOM 595 C CA . LEU A 1 78 ? 17.995 3.634 -21.301 1.00 94.38 78 LEU A CA 1
ATOM 596 C C . LEU A 1 78 ? 17.787 5.101 -20.908 1.00 94.38 78 LEU A C 1
ATOM 598 O O . LEU A 1 78 ? 16.917 5.445 -20.115 1.00 94.38 78 LEU A O 1
ATOM 602 N N . THR A 1 79 ? 18.621 5.978 -21.463 1.00 92.62 79 THR A N 1
ATOM 603 C CA . THR A 1 79 ? 18.534 7.431 -21.254 1.00 92.62 79 THR A CA 1
ATOM 604 C C . THR A 1 79 ? 17.765 8.124 -22.380 1.00 92.62 79 THR A C 1
ATOM 606 O O . THR A 1 79 ? 17.459 7.519 -23.408 1.00 92.62 79 THR A O 1
ATOM 609 N N . ASN A 1 80 ? 17.546 9.436 -22.254 1.00 91.25 80 ASN A N 1
ATOM 610 C CA . ASN A 1 80 ? 16.991 10.273 -23.326 1.00 91.25 80 ASN A CA 1
ATOM 611 C C . ASN A 1 80 ? 17.889 10.391 -24.578 1.00 91.25 80 ASN A C 1
ATOM 613 O O . ASN A 1 80 ? 17.454 10.958 -25.575 1.00 91.25 80 ASN A O 1
ATOM 617 N N . GLN A 1 81 ? 19.126 9.876 -24.549 1.00 93.31 81 GLN A N 1
ATOM 618 C CA . GLN A 1 81 ? 19.967 9.731 -25.745 1.00 93.31 81 GLN A CA 1
ATOM 619 C C . GLN A 1 81 ? 19.712 8.417 -26.498 1.00 93.31 81 GLN A C 1
ATOM 621 O O . GLN A 1 81 ? 20.187 8.258 -27.622 1.00 93.31 81 GLN A O 1
ATOM 626 N N . THR A 1 82 ? 18.985 7.469 -25.902 1.00 93.62 82 THR A N 1
ATOM 627 C CA . THR A 1 82 ? 18.649 6.207 -26.564 1.00 93.62 82 THR A CA 1
ATOM 628 C C . THR A 1 82 ? 17.613 6.476 -27.644 1.00 93.62 82 THR A C 1
ATOM 630 O O . THR A 1 82 ? 16.516 6.953 -27.356 1.00 93.62 82 THR A O 1
ATOM 633 N N . ALA A 1 83 ? 17.960 6.182 -28.898 1.00 94.06 83 ALA A N 1
ATOM 634 C CA . ALA A 1 83 ? 17.055 6.393 -30.016 1.00 94.06 83 ALA A CA 1
ATOM 635 C C . ALA A 1 83 ? 15.790 5.537 -29.854 1.00 94.06 83 ALA A C 1
ATOM 637 O O . ALA A 1 83 ? 15.865 4.316 -29.714 1.00 94.06 83 ALA A O 1
ATOM 638 N N . GLN A 1 84 ? 14.631 6.189 -29.897 1.00 94.19 84 GLN A N 1
ATOM 639 C CA . GLN A 1 84 ? 13.340 5.514 -29.917 1.00 94.19 84 GLN A CA 1
ATOM 640 C C . GLN A 1 84 ? 13.017 5.042 -31.337 1.00 94.19 84 GLN A C 1
ATOM 642 O O . GLN A 1 84 ? 13.232 5.773 -32.313 1.00 94.19 84 GLN A O 1
ATOM 647 N N . ASP A 1 85 ? 12.467 3.833 -31.448 1.00 96.62 85 ASP A N 1
ATOM 648 C CA . ASP A 1 85 ? 11.911 3.344 -32.707 1.00 96.62 85 ASP A CA 1
ATOM 649 C C . ASP A 1 85 ? 10.701 4.203 -33.094 1.00 96.62 85 ASP A C 1
ATOM 651 O O . ASP A 1 85 ? 9.708 4.263 -32.371 1.00 96.62 85 ASP A O 1
ATOM 655 N N . GLN A 1 86 ? 10.793 4.887 -34.234 1.00 97.44 86 GLN A N 1
ATOM 656 C CA . GLN A 1 86 ? 9.796 5.878 -34.645 1.00 97.44 86 GLN A CA 1
ATOM 657 C C . GLN A 1 86 ? 8.429 5.252 -34.948 1.00 97.44 86 GLN A C 1
ATOM 659 O O . GLN A 1 86 ? 7.398 5.872 -34.695 1.00 97.44 86 GLN A O 1
ATOM 664 N N . ALA A 1 87 ? 8.399 4.023 -35.473 1.00 97.25 87 ALA A N 1
ATOM 665 C CA . ALA A 1 87 ? 7.146 3.346 -35.792 1.00 97.25 87 ALA A CA 1
ATOM 666 C C . ALA A 1 87 ? 6.430 2.869 -34.520 1.00 97.25 87 ALA A C 1
ATOM 668 O O . ALA A 1 87 ? 5.205 2.948 -34.435 1.00 97.25 87 ALA A O 1
ATOM 669 N N . LEU A 1 88 ? 7.182 2.394 -33.525 1.00 95.06 88 LEU A N 1
ATOM 670 C CA . LEU A 1 88 ? 6.650 2.060 -32.210 1.00 95.06 88 LEU A CA 1
ATOM 671 C C . LEU A 1 88 ? 6.215 3.315 -31.452 1.00 95.06 88 LEU A C 1
ATOM 673 O O . LEU A 1 88 ? 5.132 3.313 -30.874 1.00 95.06 88 LEU A O 1
ATOM 677 N N . GLN A 1 89 ? 7.008 4.387 -31.496 1.00 94.75 89 GLN A N 1
ATOM 678 C CA . GLN A 1 89 ? 6.667 5.653 -30.850 1.00 94.75 89 GLN A CA 1
ATOM 679 C C . GLN A 1 89 ? 5.344 6.210 -31.391 1.00 94.75 89 GLN A C 1
ATOM 681 O O . GLN A 1 89 ? 4.460 6.535 -30.605 1.00 94.75 89 GLN A O 1
ATOM 686 N N . ALA A 1 90 ? 5.148 6.194 -32.714 1.00 95.94 90 ALA A N 1
ATOM 687 C CA . ALA A 1 90 ? 3.889 6.616 -33.328 1.00 95.94 90 ALA A CA 1
ATOM 688 C C . ALA A 1 90 ? 2.677 5.798 -32.838 1.00 95.94 90 ALA A C 1
ATOM 690 O O . ALA A 1 90 ? 1.614 6.362 -32.590 1.00 95.94 90 ALA A O 1
ATOM 691 N N . LYS A 1 91 ? 2.834 4.479 -32.649 1.00 95.94 91 LYS A N 1
ATOM 692 C CA . LYS A 1 91 ? 1.772 3.622 -32.087 1.00 95.94 91 LYS A CA 1
ATOM 693 C C . LYS A 1 91 ? 1.496 3.928 -30.620 1.00 95.94 91 LYS A C 1
ATOM 695 O O . LYS A 1 91 ? 0.342 3.944 -30.210 1.00 95.94 91 LYS A O 1
ATOM 700 N N . ILE A 1 92 ? 2.545 4.157 -29.831 1.00 93.88 92 ILE A N 1
ATOM 701 C CA . ILE A 1 92 ? 2.412 4.535 -28.423 1.00 93.88 92 ILE A CA 1
ATOM 702 C C . ILE A 1 92 ? 1.630 5.846 -28.309 1.00 93.88 92 ILE A C 1
ATOM 704 O O . ILE A 1 92 ? 0.729 5.939 -27.480 1.00 93.88 92 ILE A O 1
ATOM 708 N N . ASP A 1 93 ? 1.946 6.834 -29.146 1.00 92.88 93 ASP A N 1
ATOM 709 C CA . ASP A 1 93 ? 1.265 8.127 -29.138 1.00 92.88 93 ASP A CA 1
ATOM 710 C C . ASP A 1 93 ? -0.209 7.988 -29.548 1.00 92.88 93 ASP A C 1
ATOM 712 O O . ASP A 1 93 ? -1.077 8.554 -28.889 1.00 92.88 93 ASP A O 1
ATOM 716 N N . GLU A 1 94 ? -0.518 7.160 -30.552 1.00 93.25 94 GLU A N 1
ATOM 717 C CA . GLU A 1 94 ? -1.900 6.826 -30.931 1.00 93.25 94 GLU A CA 1
ATOM 718 C C . GLU A 1 94 ? -2.681 6.179 -29.773 1.00 93.25 94 GLU A C 1
ATOM 720 O O . GLU A 1 94 ? -3.794 6.604 -29.455 1.00 93.25 94 GLU A O 1
ATOM 725 N N . TRP A 1 95 ? -2.101 5.175 -29.106 1.00 92.88 95 TRP A N 1
ATOM 726 C CA . TRP A 1 95 ? -2.746 4.478 -27.985 1.00 92.88 95 TRP A CA 1
ATOM 727 C C . TRP A 1 95 ? -2.933 5.362 -26.754 1.00 92.88 95 TRP A C 1
ATOM 729 O O . TRP A 1 95 ? -3.827 5.104 -25.945 1.00 92.88 95 TRP A O 1
ATOM 739 N N . ARG A 1 96 ? -2.106 6.401 -26.601 1.00 90.12 96 ARG A N 1
ATOM 740 C CA . ARG A 1 96 ? -2.144 7.294 -25.444 1.00 90.12 96 ARG A CA 1
ATOM 741 C C . ARG A 1 96 ? -3.330 8.259 -25.485 1.00 90.12 96 ARG A C 1
ATOM 743 O O . ARG A 1 96 ? -3.886 8.544 -24.431 1.00 90.12 96 ARG A O 1
ATOM 750 N N . VAL A 1 97 ? -3.773 8.692 -26.669 1.00 88.94 97 VAL A N 1
ATOM 751 C CA . VAL A 1 97 ? -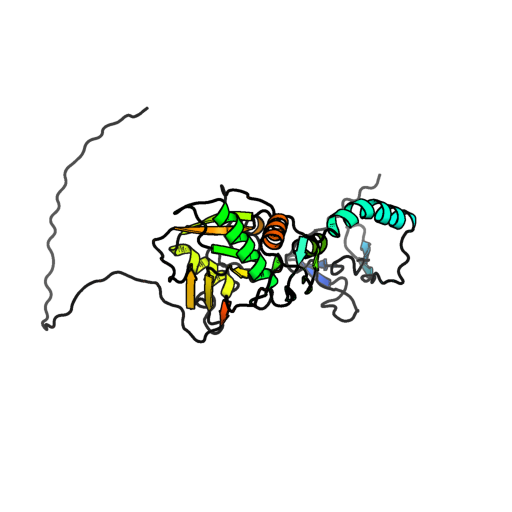4.862 9.679 -26.836 1.00 88.94 97 VAL A CA 1
ATOM 752 C C . VAL A 1 97 ? -6.131 9.363 -26.024 1.00 88.94 97 VAL A C 1
ATOM 754 O O . VAL A 1 97 ? -6.570 10.226 -25.261 1.00 88.94 97 VAL A O 1
ATOM 757 N N . PRO A 1 98 ? -6.756 8.170 -26.131 1.00 86.31 98 PRO A N 1
ATOM 758 C CA . PRO A 1 98 ? -7.966 7.879 -25.360 1.00 86.31 98 PRO A CA 1
ATOM 759 C C . PRO A 1 98 ? -7.706 7.840 -23.848 1.00 86.31 98 PRO A C 1
ATOM 761 O O . PRO A 1 98 ? -8.591 8.181 -23.063 1.00 86.31 98 PRO A O 1
ATOM 764 N N . PHE A 1 99 ? -6.498 7.444 -23.440 1.00 87.88 99 PHE A N 1
ATOM 765 C CA . PHE A 1 99 ? -6.112 7.376 -22.036 1.00 87.88 99 PHE A CA 1
ATOM 766 C C . PHE A 1 99 ? -5.847 8.765 -21.446 1.00 87.88 99 PHE A C 1
ATOM 768 O O . PHE A 1 99 ? -6.247 9.021 -20.319 1.00 87.88 99 PHE A O 1
ATOM 775 N N . GLU A 1 100 ? -5.239 9.681 -22.203 1.00 90.12 100 GLU A N 1
ATOM 776 C CA . GLU A 1 100 ? -4.943 11.047 -21.752 1.00 90.12 100 GLU A CA 1
ATOM 777 C C . GLU A 1 100 ? -6.201 11.811 -21.355 1.00 90.12 100 GLU A C 1
ATOM 779 O O . GLU A 1 100 ? -6.243 12.386 -20.273 1.00 90.12 100 GLU A O 1
ATOM 784 N N . ALA A 1 101 ? -7.248 11.777 -22.182 1.00 89.31 101 ALA A N 1
ATOM 785 C CA . ALA A 1 101 ? -8.499 12.463 -21.862 1.00 89.31 101 ALA A CA 1
ATOM 786 C C . ALA A 1 101 ? -9.167 11.887 -20.602 1.00 89.31 101 ALA A C 1
ATOM 788 O O . ALA A 1 101 ? -9.693 12.631 -19.778 1.00 89.31 101 ALA A O 1
ATOM 789 N N . PHE A 1 102 ? -9.122 10.563 -20.441 1.00 91.06 102 PHE A N 1
ATOM 790 C CA . PHE A 1 102 ? -9.650 9.872 -19.267 1.00 91.06 102 PHE A CA 1
ATOM 791 C C . PHE A 1 102 ? -8.836 10.175 -18.000 1.00 91.06 102 PHE A C 1
ATOM 793 O O . PHE A 1 102 ? -9.408 10.397 -16.936 1.00 91.06 102 PHE A O 1
ATOM 800 N N . ALA A 1 103 ? -7.508 10.198 -18.114 1.00 94.25 103 ALA A N 1
ATOM 801 C CA . ALA A 1 103 ? -6.589 10.470 -17.017 1.00 94.25 103 ALA A CA 1
ATOM 802 C C . ALA A 1 103 ? -6.603 11.948 -16.599 1.00 94.25 103 ALA A C 1
ATOM 804 O O . ALA A 1 103 ? -6.476 12.236 -15.415 1.00 94.25 103 ALA A O 1
ATOM 805 N N . ALA A 1 104 ? -6.796 12.878 -17.537 1.00 95.50 104 ALA A N 1
ATOM 806 C CA . ALA A 1 104 ? -6.791 14.317 -17.279 1.00 95.50 104 ALA A CA 1
ATOM 807 C C . ALA A 1 104 ? -8.082 14.850 -16.629 1.00 95.50 104 ALA A C 1
ATOM 809 O O . ALA A 1 104 ? -8.147 16.034 -16.303 1.00 95.50 104 ALA A O 1
ATOM 810 N N . GLU A 1 105 ? -9.118 14.021 -16.445 1.00 96.81 105 GLU A N 1
ATOM 811 C CA . GLU A 1 105 ? -10.323 14.436 -15.720 1.00 96.81 105 GLU A CA 1
ATOM 812 C C . GLU A 1 105 ? -9.950 14.853 -14.292 1.00 96.81 105 GLU A C 1
ATOM 814 O O . GLU A 1 105 ? -9.504 14.021 -13.498 1.00 96.81 105 GLU A O 1
ATOM 819 N N . VAL A 1 106 ? -10.172 16.128 -13.961 1.00 98.38 106 VAL A N 1
ATOM 820 C CA . VAL A 1 106 ? -10.098 16.629 -12.585 1.00 98.38 106 VAL A CA 1
ATOM 821 C C . VAL A 1 106 ? -11.300 16.091 -11.814 1.00 98.38 106 VAL A C 1
ATOM 823 O O . VAL A 1 106 ? -12.452 16.340 -12.174 1.00 98.38 106 VAL A O 1
ATOM 826 N N . ILE A 1 107 ? -11.029 15.335 -10.757 1.00 98.31 107 ILE A N 1
ATOM 827 C CA . ILE A 1 107 ? -12.032 14.642 -9.937 1.00 98.31 107 ILE A CA 1
ATOM 828 C C . ILE A 1 107 ? -12.254 15.314 -8.578 1.00 98.31 107 ILE A C 1
ATOM 830 O O . ILE A 1 107 ? -13.171 14.940 -7.854 1.00 98.31 107 ILE A O 1
ATOM 834 N N . GLY A 1 108 ? -11.444 16.310 -8.237 1.00 98.69 108 GLY A N 1
ATOM 835 C CA . GLY A 1 108 ? -11.562 17.107 -7.025 1.00 98.69 108 GLY A CA 1
ATOM 836 C C . GLY A 1 108 ? -10.295 17.915 -6.801 1.00 98.69 108 GLY A C 1
ATOM 837 O O . GLY A 1 108 ? -9.467 18.026 -7.700 1.00 98.69 108 GLY A O 1
ATOM 838 N N . SER A 1 109 ? -10.128 18.462 -5.604 1.00 98.75 109 SER A N 1
ATOM 839 C CA . SER A 1 109 ? -8.899 19.147 -5.209 1.00 98.75 109 SER A CA 1
ATOM 840 C C . SER A 1 109 ? -8.550 18.898 -3.747 1.00 98.75 109 SER A C 1
ATOM 842 O O . SER A 1 109 ? -9.393 18.472 -2.952 1.00 98.75 109 SER A O 1
ATOM 844 N N . THR A 1 110 ? -7.296 19.156 -3.379 1.00 98.75 110 THR A N 1
ATOM 845 C CA . THR A 1 110 ? -6.826 19.084 -1.996 1.00 98.75 110 THR A CA 1
ATOM 846 C C . THR A 1 110 ? -5.936 20.262 -1.618 1.00 98.75 110 THR A C 1
ATOM 848 O O . THR A 1 110 ? -5.180 20.772 -2.438 1.00 98.75 110 THR A O 1
ATOM 851 N N . SER A 1 111 ? -6.017 20.689 -0.357 1.00 98.31 111 SER A N 1
ATOM 852 C CA . SER A 1 111 ? -5.197 21.763 0.213 1.00 98.31 111 SER A CA 1
ATOM 853 C C . SER A 1 111 ? -3.861 21.289 0.797 1.00 98.31 111 SER A C 1
ATOM 855 O O . SER A 1 111 ? -3.208 22.052 1.503 1.00 98.31 111 SER A O 1
ATOM 857 N N . ALA A 1 112 ? -3.499 20.018 0.625 1.00 97.62 112 ALA A N 1
ATOM 858 C CA . ALA A 1 112 ? -2.226 19.475 1.078 1.00 97.62 112 ALA A CA 1
ATOM 859 C C . ALA A 1 112 ? -1.769 18.363 0.135 1.00 97.62 112 ALA A C 1
ATOM 861 O O . ALA A 1 112 ? -2.579 17.542 -0.287 1.00 97.62 112 ALA A O 1
ATOM 862 N N . ALA A 1 113 ? -0.466 18.289 -0.140 1.00 98.31 113 ALA A N 1
ATOM 863 C CA . ALA A 1 113 ? 0.090 17.173 -0.897 1.00 98.31 113 ALA A CA 1
ATOM 864 C C . ALA A 1 113 ? -0.160 15.849 -0.157 1.00 98.31 113 ALA A C 1
ATOM 866 O O . ALA A 1 113 ? 0.234 15.682 1.003 1.00 98.31 113 ALA A O 1
ATOM 867 N N . LEU A 1 114 ? -0.785 14.887 -0.834 1.00 98.50 114 LEU A N 1
ATOM 868 C CA . LEU A 1 114 ? -1.035 13.550 -0.309 1.00 98.50 114 LEU A CA 1
ATOM 869 C C . LEU A 1 114 ? 0.252 12.731 -0.450 1.00 98.50 114 LEU A C 1
ATOM 871 O O . LEU A 1 114 ? 0.459 11.995 -1.417 1.00 98.50 114 LEU A O 1
ATOM 875 N N . ASP A 1 115 ? 1.155 12.913 0.511 1.00 97.81 115 ASP A N 1
ATOM 876 C CA . ASP A 1 115 ? 2.477 12.290 0.499 1.00 97.81 115 ASP A CA 1
ATOM 877 C C . ASP A 1 115 ? 2.406 10.761 0.634 1.00 97.81 115 ASP A C 1
ATOM 879 O O . ASP A 1 115 ? 1.761 10.235 1.548 1.00 97.81 115 ASP A O 1
ATOM 883 N N . GLN A 1 116 ? 3.145 10.058 -0.235 1.00 96.75 116 GLN A N 1
ATOM 884 C CA . GLN A 1 116 ? 3.409 8.621 -0.099 1.00 96.75 116 GLN A CA 1
ATOM 885 C C . GLN A 1 116 ? 4.804 8.293 0.441 1.00 96.75 116 GLN A C 1
ATOM 887 O O . GLN A 1 116 ? 5.057 7.162 0.859 1.00 96.75 116 GLN A O 1
ATOM 892 N N . THR A 1 117 ? 5.747 9.240 0.418 1.00 94.12 117 THR A N 1
ATOM 893 C CA . THR A 1 117 ? 7.174 8.935 0.619 1.00 94.12 117 THR A CA 1
ATOM 894 C C . THR A 1 117 ? 7.468 8.326 1.990 1.00 94.12 117 THR A C 1
ATOM 896 O O . THR A 1 117 ? 8.426 7.561 2.135 1.00 94.12 117 THR A O 1
ATOM 899 N N . LYS A 1 118 ? 6.620 8.605 2.987 1.00 93.94 118 LYS A N 1
ATOM 900 C CA . LYS A 1 118 ? 6.717 8.041 4.337 1.00 93.94 118 LYS A CA 1
ATOM 901 C C . LYS A 1 118 ? 6.034 6.693 4.541 1.00 93.94 118 LYS A C 1
ATOM 903 O O . LYS A 1 118 ? 6.376 6.043 5.529 1.00 93.94 118 LYS A O 1
ATOM 908 N N . CYS A 1 119 ? 5.191 6.207 3.621 1.00 93.56 119 CYS A N 1
ATOM 909 C CA . CYS A 1 119 ? 4.369 5.004 3.847 1.00 93.56 119 CYS A CA 1
ATOM 910 C C . CYS A 1 119 ? 5.210 3.752 4.158 1.00 93.56 119 CYS A C 1
ATOM 912 O O . CYS A 1 119 ? 4.760 2.825 4.827 1.00 93.56 119 CYS A O 1
ATOM 914 N N . LYS A 1 120 ? 6.459 3.703 3.678 1.00 90.12 120 LYS A N 1
ATOM 915 C CA . LYS A 1 120 ? 7.397 2.591 3.922 1.00 90.12 120 LYS A CA 1
ATOM 916 C C . LYS A 1 120 ? 8.209 2.724 5.212 1.00 90.12 120 LYS A C 1
ATOM 918 O O . LYS A 1 120 ? 9.024 1.859 5.506 1.00 90.12 120 LYS A O 1
ATOM 923 N N . THR A 1 121 ? 8.004 3.799 5.967 1.00 90.62 121 THR A N 1
ATOM 924 C CA . THR A 1 121 ? 8.727 4.094 7.215 1.00 90.62 121 THR A CA 1
ATOM 925 C C . THR A 1 121 ? 7.819 4.456 8.396 1.00 90.62 121 THR A C 1
ATOM 927 O O . THR A 1 121 ? 8.302 4.489 9.527 1.00 90.62 121 THR A O 1
ATOM 930 N N . GLY A 1 122 ? 6.532 4.720 8.155 1.00 93.44 122 GLY A N 1
ATOM 931 C CA . GLY A 1 122 ? 5.542 5.092 9.165 1.00 93.44 122 GLY A CA 1
ATOM 932 C C . GLY A 1 122 ? 4.233 5.557 8.524 1.00 93.44 122 GLY A C 1
ATOM 933 O O . GLY A 1 122 ? 3.963 5.235 7.366 1.00 93.44 122 GLY A O 1
ATOM 934 N N . ASP A 1 123 ? 3.439 6.324 9.272 1.00 97.19 123 ASP A N 1
ATOM 935 C CA . ASP A 1 123 ? 2.233 6.983 8.762 1.00 97.19 123 ASP A CA 1
ATOM 936 C C . ASP A 1 123 ? 2.544 7.896 7.562 1.00 97.19 123 ASP A C 1
ATOM 938 O O . ASP A 1 123 ? 3.555 8.606 7.536 1.00 97.19 123 ASP A O 1
ATOM 942 N N . CYS A 1 124 ? 1.661 7.885 6.565 1.00 98.06 124 CYS A N 1
ATOM 943 C CA . CYS A 1 124 ? 1.707 8.769 5.405 1.00 98.06 124 CYS A CA 1
ATOM 944 C C . CYS A 1 124 ? 0.303 9.263 5.042 1.00 98.06 124 CYS A C 1
ATOM 946 O O . CYS A 1 124 ? -0.694 8.575 5.271 1.00 98.06 124 CYS A O 1
ATOM 948 N N . LEU A 1 125 ? 0.214 10.460 4.459 1.00 98.62 125 LEU A N 1
ATOM 949 C CA . LEU A 1 125 ? -1.076 11.131 4.305 1.00 98.62 125 LEU A CA 1
ATOM 950 C C . LEU A 1 125 ? -1.962 10.437 3.269 1.00 98.62 125 LEU A C 1
ATOM 952 O O . LEU A 1 125 ? -3.133 10.188 3.540 1.00 98.62 125 LEU A O 1
ATOM 956 N N . LEU A 1 126 ? -1.399 10.059 2.116 1.00 98.75 126 LEU A N 1
ATOM 957 C CA . LEU A 1 126 ? -2.164 9.366 1.076 1.00 98.75 126 LEU A CA 1
ATOM 958 C C . LEU A 1 126 ? -2.641 7.983 1.529 1.00 98.75 126 LEU A C 1
ATOM 960 O O . LEU A 1 126 ? -3.743 7.561 1.191 1.00 98.75 126 LEU A O 1
ATOM 964 N N . GLY A 1 127 ? -1.827 7.294 2.329 1.00 98.62 127 GLY A N 1
ATOM 965 C CA . GLY A 1 127 ? -2.208 6.031 2.947 1.00 98.62 127 GLY A CA 1
ATOM 966 C C . GLY A 1 127 ? -3.389 6.181 3.900 1.00 98.62 127 GLY A C 1
ATOM 967 O O . GLY A 1 127 ? -4.376 5.464 3.793 1.00 98.62 127 GLY A O 1
ATOM 968 N N . GLN A 1 128 ? -3.342 7.168 4.795 1.00 98.75 128 GLN A N 1
ATOM 969 C CA . GLN A 1 128 ? -4.454 7.431 5.709 1.00 98.75 128 GLN A CA 1
ATOM 970 C C . GLN A 1 128 ? -5.743 7.814 4.979 1.00 98.75 128 GLN A C 1
ATOM 972 O O . GLN A 1 128 ? -6.797 7.279 5.316 1.00 98.75 128 GLN A O 1
ATOM 977 N N . VAL A 1 129 ? -5.651 8.667 3.952 1.00 98.81 129 VAL A N 1
ATOM 978 C CA . VAL A 1 129 ? -6.798 9.041 3.109 1.00 98.81 129 VAL A CA 1
ATOM 979 C C . VAL A 1 129 ? -7.394 7.819 2.413 1.00 98.81 129 VAL A C 1
ATOM 981 O O . VAL A 1 129 ? -8.609 7.652 2.422 1.00 98.81 129 VAL A O 1
ATOM 984 N N . MET A 1 130 ? -6.566 6.932 1.855 1.00 98.81 130 MET A N 1
ATOM 985 C CA . MET A 1 130 ? -7.053 5.699 1.234 1.00 98.81 130 MET A CA 1
ATOM 986 C C . MET A 1 130 ? -7.737 4.784 2.255 1.00 98.81 130 MET A C 1
ATOM 988 O O . MET A 1 130 ? -8.819 4.270 1.987 1.00 98.81 130 MET A O 1
ATOM 992 N N . ALA A 1 131 ? -7.153 4.598 3.440 1.00 98.81 131 ALA A N 1
ATOM 993 C CA . ALA A 1 131 ? -7.765 3.778 4.479 1.00 98.81 131 ALA A CA 1
ATOM 994 C C . ALA A 1 131 ? -9.105 4.363 4.970 1.00 98.81 131 ALA A C 1
ATOM 996 O O . ALA A 1 131 ? -10.060 3.617 5.188 1.00 98.81 131 ALA A O 1
ATOM 997 N N . ASP A 1 132 ? -9.210 5.688 5.099 1.00 98.88 132 ASP A N 1
ATOM 998 C CA . ASP A 1 132 ? -10.472 6.364 5.421 1.00 98.88 132 ASP A CA 1
ATOM 999 C C . ASP A 1 132 ? -11.506 6.198 4.302 1.00 98.88 132 ASP A C 1
ATOM 1001 O O . ASP A 1 132 ? -12.646 5.834 4.585 1.00 98.88 132 ASP A O 1
ATOM 1005 N N . ALA A 1 133 ? -11.098 6.352 3.038 1.00 98.81 133 ALA A N 1
ATOM 1006 C CA . ALA A 1 133 ? -11.957 6.124 1.878 1.00 98.81 133 ALA A CA 1
ATOM 1007 C C . ALA A 1 133 ? -12.504 4.690 1.840 1.00 98.81 133 ALA A C 1
ATOM 1009 O O . ALA A 1 133 ? -13.697 4.487 1.614 1.00 98.81 133 ALA A O 1
ATOM 1010 N N . MET A 1 134 ? -11.657 3.695 2.124 1.00 98.75 134 MET A N 1
ATOM 1011 C CA . MET A 1 134 ? -12.059 2.287 2.196 1.00 98.75 134 MET A CA 1
ATOM 1012 C C . MET A 1 134 ? -13.103 2.040 3.290 1.00 98.75 134 MET A C 1
ATOM 1014 O O . MET A 1 134 ? -14.103 1.352 3.063 1.00 98.75 134 MET A O 1
ATOM 1018 N N . TYR A 1 135 ? -12.866 2.595 4.480 1.00 98.56 135 TYR A N 1
ATOM 1019 C CA . TYR A 1 135 ? -13.786 2.486 5.606 1.00 98.56 135 TYR A CA 1
ATOM 1020 C C . TYR A 1 135 ? -15.127 3.161 5.295 1.00 98.56 135 TYR A C 1
ATOM 1022 O O . TYR A 1 135 ? -16.175 2.529 5.428 1.00 98.56 135 TYR A O 1
ATOM 1030 N N . GLU A 1 136 ? -15.099 4.416 4.840 1.00 98.50 136 GLU A N 1
ATOM 1031 C CA . GLU A 1 136 ? -16.298 5.207 4.563 1.00 98.50 136 GLU A CA 1
ATOM 1032 C C . GLU A 1 136 ? -17.147 4.576 3.459 1.00 98.50 136 GLU A C 1
ATOM 1034 O O . GLU A 1 136 ? -18.357 4.419 3.630 1.00 98.50 136 GLU A O 1
ATOM 1039 N N . TYR A 1 137 ? -16.518 4.148 2.361 1.00 98.25 137 TYR A N 1
ATOM 1040 C CA . TYR A 1 137 ? -17.205 3.480 1.259 1.00 98.25 137 TYR A CA 1
ATOM 1041 C C . TYR A 1 137 ? -18.046 2.305 1.757 1.00 98.25 137 TYR A C 1
ATOM 1043 O O . TYR A 1 137 ? -19.239 2.209 1.458 1.00 98.25 137 TYR A O 1
ATOM 1051 N N . ARG A 1 138 ? -17.454 1.429 2.578 1.00 97.19 138 ARG A N 1
ATOM 1052 C CA . ARG A 1 138 ? -18.172 0.258 3.080 1.00 97.19 138 ARG A CA 1
ATOM 1053 C C . ARG A 1 138 ? -19.186 0.624 4.164 1.00 97.19 138 ARG A C 1
ATOM 1055 O O . ARG A 1 138 ? -20.285 0.065 4.180 1.00 97.19 138 ARG A O 1
ATOM 1062 N N . ALA A 1 139 ? -18.864 1.580 5.033 1.00 96.75 139 ALA A N 1
ATOM 1063 C CA . ALA A 1 139 ? -19.776 2.073 6.062 1.00 96.75 139 ALA A CA 1
ATOM 1064 C C . ALA A 1 139 ? -21.035 2.734 5.475 1.00 96.75 139 ALA A C 1
ATOM 1066 O O . ALA A 1 139 ? -22.099 2.640 6.083 1.00 96.75 139 ALA A O 1
ATOM 1067 N N . ASN A 1 140 ? -20.942 3.344 4.290 1.00 96.88 140 ASN A N 1
ATOM 1068 C CA . ASN A 1 140 ? -22.077 3.944 3.580 1.00 96.88 140 ASN A CA 1
ATOM 1069 C C . ASN A 1 140 ? -22.992 2.911 2.899 1.00 96.88 140 ASN A C 1
ATOM 1071 O O . ASN A 1 140 ? -24.119 3.235 2.534 1.00 96.88 140 ASN A O 1
ATOM 1075 N N . GLN A 1 141 ? -22.536 1.666 2.741 1.00 95.06 141 GLN A N 1
ATOM 1076 C CA . GLN A 1 141 ? -23.316 0.568 2.152 1.00 95.06 141 GLN A CA 1
ATOM 1077 C C . GLN A 1 141 ? -23.917 -0.382 3.195 1.00 95.06 141 GLN A C 1
ATOM 1079 O O . GLN A 1 141 ? -24.587 -1.356 2.844 1.00 95.06 141 GLN A O 1
ATOM 1084 N N . THR A 1 142 ? -23.640 -0.150 4.477 1.00 94.62 142 THR A N 1
ATOM 1085 C CA . THR A 1 142 ? -23.978 -1.065 5.569 1.00 94.62 142 THR A CA 1
ATOM 1086 C C . THR A 1 142 ? -24.600 -0.318 6.748 1.00 94.62 142 THR A C 1
ATOM 1088 O O . THR A 1 142 ? -24.373 0.871 6.962 1.00 94.62 142 THR A O 1
ATOM 1091 N N . GLU A 1 143 ? -25.415 -1.019 7.537 1.00 90.50 143 GLU A N 1
ATOM 1092 C CA . GLU A 1 143 ? -26.155 -0.437 8.661 1.00 90.50 143 GLU A CA 1
ATOM 1093 C C . GLU A 1 143 ? -26.016 -1.278 9.936 1.00 90.50 143 GLU A C 1
ATOM 1095 O O . GLU A 1 143 ? -25.811 -2.494 9.875 1.00 90.50 143 GLU A O 1
ATOM 1100 N N . GLY A 1 144 ? -26.164 -0.624 11.095 1.00 89.25 144 GLY A N 1
ATOM 1101 C CA . GLY A 1 144 ? -26.099 -1.257 12.416 1.00 89.25 144 GLY A CA 1
ATOM 1102 C C . GLY A 1 144 ? -24.817 -2.066 12.624 1.00 89.25 144 GLY A C 1
ATOM 1103 O O . GLY A 1 144 ? -23.739 -1.651 12.200 1.00 89.25 144 GLY A O 1
ATOM 1104 N N . ASP A 1 145 ? -24.962 -3.262 13.194 1.00 84.25 145 ASP A N 1
ATOM 1105 C CA . ASP A 1 145 ? -23.863 -4.197 13.489 1.00 84.25 145 ASP A CA 1
ATOM 1106 C C . ASP A 1 145 ? -23.184 -4.777 12.233 1.00 84.25 145 ASP A C 1
ATOM 1108 O O . ASP A 1 145 ? -22.328 -5.660 12.334 1.00 84.25 145 ASP A O 1
ATOM 1112 N N . LYS A 1 146 ? -23.602 -4.347 11.031 1.00 89.25 146 LYS A N 1
ATOM 1113 C CA . LYS A 1 146 ? -22.961 -4.704 9.761 1.00 89.25 146 LYS A CA 1
ATOM 1114 C C . LYS A 1 146 ? -21.929 -3.700 9.278 1.00 89.25 146 LYS A C 1
ATOM 1116 O O . LYS A 1 146 ? -21.255 -4.008 8.299 1.00 89.25 146 LYS A O 1
ATOM 1121 N N . LYS A 1 147 ? -21.819 -2.539 9.926 1.00 95.06 147 LYS A N 1
ATOM 1122 C CA . LYS A 1 147 ? -20.785 -1.565 9.587 1.00 95.06 147 LYS A CA 1
ATOM 1123 C C . LYS A 1 147 ? -19.390 -2.158 9.794 1.00 95.06 147 LYS A C 1
ATOM 1125 O O . LYS A 1 147 ? -19.212 -2.943 10.725 1.00 95.06 147 LYS A O 1
ATOM 1130 N N . PRO A 1 148 ? -18.416 -1.804 8.942 1.00 96.81 148 PRO A N 1
ATOM 1131 C CA . PRO A 1 148 ? -17.032 -2.154 9.204 1.00 96.81 148 PRO A CA 1
ATOM 1132 C C . PRO A 1 148 ? -16.578 -1.448 10.486 1.00 96.81 148 PRO A C 1
ATOM 1134 O O . PRO A 1 148 ? -16.961 -0.307 10.735 1.00 96.81 148 PRO A O 1
ATOM 1137 N N . ASP A 1 149 ? -15.755 -2.112 11.286 1.00 97.94 149 ASP A N 1
ATOM 1138 C CA . ASP A 1 149 ? -15.103 -1.526 12.455 1.00 97.94 149 ASP A CA 1
ATOM 1139 C C . ASP A 1 149 ? -13.907 -0.661 12.041 1.00 97.94 149 ASP A C 1
ATOM 1141 O O . ASP A 1 149 ? -13.641 0.376 12.646 1.00 97.94 149 ASP A O 1
ATOM 1145 N N . PHE A 1 150 ? -13.173 -1.078 11.005 1.00 98.38 150 PHE A N 1
ATOM 1146 C CA . PHE A 1 150 ? -12.027 -0.341 10.480 1.00 98.38 150 PHE A CA 1
ATOM 1147 C C . PHE A 1 150 ? -11.646 -0.768 9.060 1.00 98.38 150 PHE A C 1
ATOM 1149 O O . PHE A 1 150 ? -12.188 -1.724 8.504 1.00 98.38 150 PHE A O 1
ATOM 1156 N N . ALA A 1 151 ? -10.679 -0.066 8.472 1.00 98.56 151 ALA A N 1
ATOM 1157 C CA . ALA A 1 151 ? -10.025 -0.486 7.243 1.00 98.56 151 ALA A CA 1
ATOM 1158 C C . ALA A 1 151 ? -8.504 -0.376 7.366 1.00 98.56 151 ALA A C 1
ATOM 1160 O O . ALA A 1 151 ? -7.990 0.463 8.111 1.00 98.56 151 ALA A O 1
ATOM 1161 N N . PHE A 1 152 ? -7.780 -1.210 6.624 1.00 98.38 152 PHE A N 1
ATOM 1162 C CA . PHE A 1 152 ? -6.335 -1.079 6.482 1.00 98.38 152 PHE A CA 1
ATOM 1163 C C . PHE A 1 152 ? -5.846 -1.622 5.139 1.00 98.38 152 PHE A C 1
ATOM 1165 O O . PHE A 1 152 ? -6.457 -2.504 4.532 1.00 98.38 152 PHE A O 1
ATOM 1172 N N . HIS A 1 153 ? -4.694 -1.128 4.702 1.00 98.56 153 HIS A N 1
ATOM 1173 C CA . HIS A 1 153 ? -4.011 -1.603 3.503 1.00 98.56 153 HIS A CA 1
ATOM 1174 C C . HIS A 1 153 ? -2.492 -1.552 3.690 1.00 98.56 153 HIS A C 1
ATOM 1176 O O . HIS A 1 153 ? -1.970 -0.861 4.568 1.00 98.56 153 HIS A O 1
ATOM 1182 N N . ASN A 1 154 ? -1.766 -2.316 2.879 1.00 97.94 154 ASN A N 1
ATOM 1183 C CA . ASN A 1 154 ? -0.310 -2.355 2.911 1.00 97.94 154 ASN A CA 1
ATOM 1184 C C . ASN A 1 154 ? 0.276 -1.106 2.241 1.00 97.94 154 ASN A C 1
ATOM 1186 O O . ASN A 1 154 ? -0.212 -0.650 1.204 1.00 97.94 154 ASN A O 1
ATOM 1190 N N . SER A 1 155 ? 1.373 -0.578 2.781 1.00 96.00 155 SER A N 1
ATOM 1191 C CA . SER A 1 155 ? 2.067 0.578 2.204 1.00 96.00 155 SER A CA 1
ATOM 1192 C C . SER A 1 155 ? 2.607 0.314 0.800 1.00 96.00 155 SER A C 1
ATOM 1194 O O . SER A 1 155 ? 2.757 1.248 0.015 1.00 96.00 155 SER A O 1
ATOM 1196 N N . GLY A 1 156 ? 2.838 -0.956 0.450 1.00 93.50 156 GLY A N 1
ATOM 1197 C CA . GLY A 1 156 ? 3.169 -1.387 -0.904 1.00 93.50 156 GLY A CA 1
ATOM 1198 C C . GLY A 1 156 ? 2.140 -0.981 -1.964 1.00 93.50 156 GLY A C 1
ATOM 1199 O O . GLY A 1 156 ? 2.542 -0.786 -3.112 1.00 93.50 156 GLY A O 1
ATOM 1200 N N . SER A 1 157 ? 0.867 -0.794 -1.593 1.00 94.38 157 SER A N 1
ATOM 1201 C CA . SER A 1 157 ? -0.202 -0.353 -2.503 1.00 94.38 157 SER A CA 1
ATOM 1202 C C . SER A 1 157 ? -0.103 1.121 -2.921 1.00 94.38 157 SER A C 1
ATOM 1204 O O . SER A 1 157 ? -0.596 1.458 -3.991 1.00 94.38 157 SER A O 1
ATOM 1206 N N . VAL A 1 158 ? 0.576 1.978 -2.144 1.00 97.38 158 VAL A N 1
ATOM 1207 C CA . VAL A 1 158 ? 0.702 3.423 -2.416 1.00 97.38 158 VAL A CA 1
ATOM 1208 C C . VAL A 1 158 ? 1.979 3.702 -3.209 1.00 97.38 158 VAL A C 1
ATOM 1210 O O . VAL A 1 158 ? 3.082 3.394 -2.749 1.00 97.38 158 VAL A O 1
ATOM 1213 N N . ARG A 1 159 ? 1.854 4.237 -4.429 1.00 95.62 159 ARG A N 1
ATOM 1214 C CA . ARG A 1 159 ? 2.955 4.249 -5.414 1.00 95.62 159 ARG A CA 1
ATOM 1215 C C . ARG A 1 159 ? 3.471 5.623 -5.810 1.00 95.62 159 ARG A C 1
ATOM 1217 O O . ARG A 1 159 ? 4.643 5.722 -6.171 1.00 95.62 159 ARG A O 1
ATOM 1224 N N . ALA A 1 160 ? 2.639 6.652 -5.726 1.00 96.69 160 ALA A N 1
ATOM 1225 C CA . ALA A 1 160 ? 2.987 8.018 -6.100 1.00 96.69 160 ALA A CA 1
ATOM 1226 C C . ALA A 1 160 ? 2.274 9.025 -5.193 1.00 96.69 160 ALA A C 1
ATOM 1228 O O . ALA A 1 160 ? 1.171 8.755 -4.719 1.00 96.69 160 ALA A O 1
ATOM 1229 N N . THR A 1 161 ? 2.941 10.146 -4.924 1.00 98.19 161 THR A N 1
ATOM 1230 C CA . THR A 1 161 ? 2.347 11.300 -4.237 1.00 98.19 161 THR A CA 1
ATOM 1231 C C . THR A 1 161 ? 1.355 11.973 -5.183 1.00 98.19 161 THR A C 1
ATOM 1233 O O . THR A 1 161 ? 1.606 12.008 -6.386 1.00 98.19 161 THR A O 1
ATOM 1236 N N . ILE A 1 162 ? 0.258 12.493 -4.632 1.00 98.62 162 ILE A N 1
ATOM 1237 C CA . ILE A 1 162 ? -0.650 13.408 -5.337 1.00 98.62 162 ILE A CA 1
ATOM 1238 C C . ILE A 1 162 ? -0.354 14.808 -4.811 1.00 98.62 162 ILE A C 1
ATOM 1240 O O . ILE A 1 162 ? -0.353 15.014 -3.593 1.00 98.62 162 ILE A O 1
ATOM 1244 N N . ASP A 1 163 ? -0.040 15.737 -5.706 1.00 98.25 163 ASP A N 1
ATOM 1245 C CA . ASP A 1 163 ? 0.358 17.086 -5.316 1.00 98.25 163 ASP A CA 1
ATOM 1246 C C . ASP A 1 163 ? -0.840 17.897 -4.788 1.00 98.25 163 ASP A C 1
ATOM 1248 O O . ASP A 1 163 ? -2.006 17.534 -4.945 1.00 98.25 163 ASP A O 1
ATOM 1252 N N . GLU A 1 164 ? -0.547 18.991 -4.086 1.00 98.44 164 GLU A N 1
ATOM 1253 C CA . GLU A 1 164 ? -1.574 19.946 -3.665 1.00 98.44 164 GLU A CA 1
ATOM 1254 C C . GLU A 1 164 ? -2.220 20.619 -4.887 1.00 98.44 164 GLU A C 1
ATOM 1256 O O . GLU A 1 164 ? -1.531 20.971 -5.846 1.00 98.44 164 GLU A O 1
ATOM 1261 N N . GLY A 1 165 ? -3.529 20.873 -4.818 1.00 98.62 165 GLY A N 1
ATOM 1262 C CA . GLY A 1 165 ? -4.294 21.512 -5.884 1.00 98.62 165 GLY A CA 1
ATOM 1263 C C . GLY A 1 165 ? -5.316 20.571 -6.507 1.00 98.62 165 GLY A C 1
ATOM 1264 O O . GLY A 1 165 ? -5.936 19.770 -5.805 1.00 98.62 165 GLY A O 1
ATOM 1265 N N . ASP A 1 166 ? -5.541 20.724 -7.810 1.00 98.69 166 ASP A N 1
ATOM 1266 C CA . ASP A 1 166 ? -6.456 19.872 -8.570 1.00 98.69 166 ASP A CA 1
ATOM 1267 C C . ASP A 1 166 ? -5.923 18.440 -8.623 1.00 98.69 166 ASP A C 1
ATOM 1269 O O . ASP A 1 166 ? -4.759 18.218 -8.938 1.00 98.69 166 ASP A O 1
ATOM 1273 N N . ILE A 1 167 ? -6.798 17.474 -8.350 1.00 98.75 167 ILE A N 1
ATOM 1274 C CA . ILE A 1 167 ? -6.490 16.050 -8.420 1.00 98.75 167 ILE A CA 1
ATOM 1275 C C . ILE A 1 167 ? -7.123 15.482 -9.679 1.00 98.75 167 ILE A C 1
ATOM 1277 O O . ILE A 1 167 ? -8.336 15.588 -9.890 1.00 98.75 167 ILE A O 1
ATOM 1281 N N . THR A 1 168 ? -6.311 14.823 -10.489 1.00 98.50 168 THR A N 1
ATOM 1282 C CA . THR A 1 168 ? -6.737 14.131 -11.701 1.00 98.50 168 THR A CA 1
ATOM 1283 C C . THR A 1 168 ? -6.948 12.637 -11.464 1.00 98.50 168 THR A C 1
ATOM 1285 O O . THR A 1 168 ? -6.344 12.018 -10.584 1.00 98.50 168 THR A O 1
ATOM 1288 N N . ARG A 1 169 ? -7.777 12.005 -12.301 1.00 97.69 169 ARG A N 1
ATOM 1289 C CA . ARG A 1 169 ? -7.925 10.540 -12.302 1.00 97.69 169 ARG A CA 1
ATOM 1290 C C . ARG A 1 169 ? -6.596 9.828 -12.574 1.00 97.69 169 ARG A C 1
ATOM 1292 O O . ARG A 1 169 ? -6.337 8.766 -12.013 1.00 97.69 169 ARG A O 1
ATOM 1299 N N . GLY A 1 170 ? -5.759 10.402 -13.434 1.00 97.25 170 GLY A N 1
ATOM 1300 C CA . GLY A 1 170 ? -4.441 9.878 -13.775 1.00 97.25 170 GLY A CA 1
ATOM 1301 C C . GLY A 1 170 ? -3.515 9.790 -12.568 1.00 97.25 170 GLY A C 1
ATOM 1302 O O . GLY A 1 170 ? -2.798 8.800 -12.427 1.00 97.25 170 GLY A O 1
ATOM 1303 N N . GLU A 1 171 ? -3.565 10.773 -11.670 1.00 98.31 171 GLU A N 1
ATOM 1304 C CA . GLU A 1 171 ? -2.805 10.746 -10.419 1.00 98.31 171 GLU A CA 1
ATOM 1305 C C . GLU A 1 171 ? -3.284 9.627 -9.497 1.00 98.31 171 GLU A C 1
ATOM 1307 O O . GLU A 1 171 ? -2.456 8.847 -9.033 1.00 98.31 171 GLU A O 1
ATOM 1312 N N . VAL A 1 172 ? -4.599 9.446 -9.324 1.00 98.44 172 VAL A N 1
ATOM 1313 C CA . VAL A 1 172 ? -5.146 8.321 -8.540 1.00 98.44 172 VAL A CA 1
ATOM 1314 C C . VAL A 1 172 ? -4.701 6.969 -9.107 1.00 98.44 172 VAL A C 1
ATOM 1316 O O . VAL A 1 172 ? -4.209 6.123 -8.359 1.00 98.44 172 VAL A O 1
ATOM 1319 N N . LEU A 1 173 ? -4.798 6.779 -10.427 1.00 96.50 173 LEU A N 1
ATOM 1320 C CA . LEU A 1 173 ? -4.357 5.548 -11.097 1.00 96.50 173 LEU A CA 1
ATOM 1321 C C . LEU A 1 173 ? -2.850 5.322 -10.965 1.00 96.50 173 LEU A C 1
ATOM 1323 O O . LEU A 1 173 ? -2.402 4.192 -10.799 1.00 96.50 173 LEU A O 1
ATOM 1327 N N . THR A 1 174 ? -2.057 6.391 -11.018 1.00 95.94 174 THR A N 1
ATOM 1328 C CA . THR A 1 174 ? -0.604 6.313 -10.825 1.00 95.94 174 THR A CA 1
ATOM 1329 C C . THR A 1 174 ? -0.263 5.957 -9.377 1.00 95.94 174 THR A C 1
ATOM 1331 O O . THR A 1 174 ? 0.660 5.178 -9.131 1.00 95.94 174 THR A O 1
ATOM 1334 N N . SER A 1 175 ? -1.018 6.488 -8.413 1.00 97.88 175 SER A N 1
ATOM 1335 C CA . SER A 1 175 ? -0.855 6.214 -6.987 1.00 97.88 175 SER A CA 1
ATOM 1336 C C . SER A 1 175 ? -1.291 4.805 -6.585 1.00 97.88 175 SER A C 1
ATOM 1338 O O . SER A 1 175 ? -0.652 4.236 -5.699 1.00 97.88 175 SER A O 1
ATOM 1340 N N . PHE A 1 176 ? -2.301 4.224 -7.243 1.00 97.81 176 PHE A N 1
ATOM 1341 C CA . PHE A 1 176 ? -2.846 2.888 -6.957 1.00 97.81 176 PHE A CA 1
ATOM 1342 C C . PHE A 1 176 ? -3.008 2.039 -8.242 1.00 97.81 176 PHE A C 1
ATOM 1344 O O . PHE A 1 176 ? -4.121 1.729 -8.655 1.00 97.81 176 PHE A O 1
ATOM 1351 N N . PRO A 1 177 ? -1.907 1.613 -8.891 1.00 95.44 177 PRO A N 1
ATOM 1352 C CA . PRO A 1 177 ? -1.912 1.102 -10.268 1.00 95.44 177 PRO A CA 1
ATOM 1353 C C . PRO A 1 177 ? -2.182 -0.405 -10.401 1.00 95.44 177 PRO A C 1
ATOM 1355 O O . PRO A 1 177 ? -1.965 -0.975 -11.470 1.00 95.44 177 PRO A O 1
ATOM 1358 N N . PHE A 1 178 ? -2.546 -1.091 -9.316 1.00 93.69 178 PHE A N 1
ATOM 1359 C CA . PHE A 1 178 ? -2.596 -2.558 -9.297 1.00 93.69 178 PHE A CA 1
ATOM 1360 C C . PHE A 1 178 ? -3.972 -3.143 -9.612 1.00 93.69 178 PHE A C 1
ATOM 1362 O O . PHE A 1 178 ? -4.053 -4.348 -9.837 1.00 93.69 178 PHE A O 1
ATOM 1369 N N . GLY A 1 179 ? -5.028 -2.321 -9.626 1.00 93.06 179 GLY A N 1
ATOM 1370 C CA . GLY A 1 179 ? -6.402 -2.798 -9.801 1.00 93.06 179 GLY A CA 1
ATOM 1371 C C . GLY A 1 179 ? -6.827 -3.776 -8.703 1.00 93.06 179 GLY A C 1
ATOM 1372 O O . GLY A 1 179 ? -7.533 -4.742 -8.982 1.00 93.06 179 GLY A O 1
ATOM 1373 N N . ASN A 1 180 ? -6.340 -3.572 -7.471 1.00 96.00 180 ASN A N 1
ATOM 1374 C CA . ASN A 1 180 ? -6.763 -4.377 -6.326 1.00 96.00 180 ASN A CA 1
ATOM 1375 C C . ASN A 1 180 ? -8.238 -4.095 -6.040 1.00 96.00 180 ASN A C 1
ATOM 1377 O O . ASN A 1 180 ? -8.655 -2.933 -6.005 1.00 96.00 180 ASN A O 1
ATOM 1381 N N . ALA A 1 181 ? -9.006 -5.139 -5.752 1.00 97.00 181 ALA A N 1
ATOM 1382 C CA . ALA A 1 181 ? -10.356 -4.970 -5.239 1.00 97.00 181 ALA A CA 1
ATOM 1383 C C . ALA A 1 181 ? -10.338 -4.817 -3.716 1.00 97.00 181 ALA A C 1
ATOM 1385 O O . ALA A 1 181 ? -9.559 -5.464 -3.008 1.00 97.00 181 ALA A O 1
ATOM 1386 N N . MET A 1 182 ? -11.240 -3.993 -3.191 1.00 97.75 182 MET A N 1
ATOM 1387 C CA . MET A 1 182 ? -11.521 -4.001 -1.763 1.00 97.75 182 MET A CA 1
ATOM 1388 C C . MET A 1 182 ? -12.287 -5.267 -1.379 1.00 97.75 182 MET A C 1
ATOM 1390 O O . MET A 1 182 ? -13.109 -5.781 -2.138 1.00 97.75 182 MET A O 1
ATOM 1394 N N . VAL A 1 183 ? -12.050 -5.756 -0.169 1.00 97.75 183 VAL A N 1
ATOM 1395 C CA . VAL A 1 183 ? -12.739 -6.919 0.394 1.00 97.75 183 VAL A CA 1
ATOM 1396 C C . VAL A 1 183 ? -13.103 -6.660 1.845 1.00 97.75 183 VAL A C 1
ATOM 1398 O O . VAL A 1 183 ? -12.385 -5.962 2.561 1.00 97.75 183 VAL A O 1
ATOM 1401 N N . GLU A 1 184 ? -14.211 -7.245 2.288 1.00 96.31 184 GLU A N 1
ATOM 1402 C CA . GLU A 1 184 ? -14.605 -7.257 3.697 1.00 96.31 184 GLU A CA 1
ATOM 1403 C C . GLU A 1 184 ? -14.312 -8.630 4.307 1.00 96.31 184 GLU A C 1
ATOM 1405 O O . GLU A 1 184 ? -14.684 -9.664 3.746 1.00 96.31 184 GLU A O 1
ATOM 1410 N N . LEU A 1 185 ? -13.655 -8.623 5.464 1.00 95.50 185 LEU A N 1
ATOM 1411 C CA . LEU A 1 185 ? -13.300 -9.802 6.244 1.00 95.50 185 LEU A CA 1
ATOM 1412 C C . LEU A 1 185 ? -13.861 -9.669 7.659 1.00 95.50 185 LEU A C 1
ATOM 1414 O O . LEU A 1 185 ? -14.004 -8.561 8.174 1.00 95.50 185 LEU A O 1
ATOM 1418 N N . THR A 1 186 ? -14.113 -10.805 8.301 1.00 94.62 186 THR A N 1
ATOM 1419 C CA . THR A 1 186 ? -14.438 -10.868 9.729 1.00 94.62 186 THR A CA 1
ATOM 1420 C C . THR A 1 186 ? -13.297 -11.563 10.457 1.00 94.62 186 THR A C 1
ATOM 1422 O O . THR A 1 186 ? -12.853 -12.623 10.020 1.00 94.62 186 THR A O 1
ATOM 1425 N N . PHE A 1 187 ? -12.825 -10.963 11.545 1.00 94.12 187 PHE A N 1
ATOM 1426 C CA . PHE A 1 187 ? -11.782 -11.506 12.408 1.00 94.12 187 PHE A CA 1
ATOM 1427 C C . PHE A 1 187 ? -12.248 -11.534 13.855 1.00 94.12 187 PHE A C 1
ATOM 1429 O O . PHE A 1 187 ? -12.818 -10.561 14.347 1.00 94.12 187 PHE A O 1
ATOM 1436 N N . SER A 1 188 ? -11.893 -12.603 14.561 1.00 95.81 188 SER A N 1
ATOM 1437 C CA . SER A 1 188 ? -12.038 -12.638 16.008 1.00 95.81 188 SER A CA 1
ATOM 1438 C C . SER A 1 188 ? -11.115 -11.606 16.649 1.00 95.81 188 SER A C 1
ATOM 1440 O O . SER A 1 188 ? -9.954 -11.454 16.249 1.00 95.81 188 SER A O 1
ATOM 1442 N N . GLY A 1 189 ? -11.606 -10.929 17.683 1.00 96.25 189 GLY A N 1
ATOM 1443 C CA . GLY A 1 189 ? -10.814 -10.038 18.516 1.00 96.25 189 GLY A CA 1
ATOM 1444 C C . GLY A 1 189 ? -9.576 -10.743 19.065 1.00 96.25 189 GLY A C 1
ATOM 1445 O O . GLY A 1 189 ? -8.498 -10.173 19.040 1.00 96.25 189 GLY A O 1
ATOM 1446 N N . ALA A 1 190 ? -9.668 -12.030 19.407 1.00 95.81 190 ALA A N 1
ATOM 1447 C CA . ALA A 1 190 ? -8.523 -12.813 19.871 1.00 95.81 190 ALA A CA 1
ATOM 1448 C C . ALA A 1 190 ? -7.387 -12.974 18.831 1.00 95.81 190 ALA A C 1
ATOM 1450 O O . ALA A 1 190 ? -6.245 -13.274 19.194 1.00 95.81 190 ALA A O 1
ATOM 1451 N N . ASP A 1 191 ? -7.674 -12.793 17.538 1.00 95.88 191 ASP A N 1
ATOM 1452 C CA . ASP A 1 191 ? -6.696 -12.931 16.454 1.00 95.88 191 ASP A CA 1
ATOM 1453 C C . ASP A 1 191 ? -6.143 -11.589 15.959 1.00 95.88 191 ASP A C 1
ATOM 1455 O O . ASP A 1 191 ? -5.019 -11.538 15.453 1.00 95.88 191 ASP A O 1
ATOM 1459 N N . LEU A 1 192 ? -6.863 -10.482 16.146 1.00 97.06 192 LEU A N 1
ATOM 1460 C CA . LEU A 1 192 ? -6.392 -9.162 15.718 1.00 97.06 192 LEU A CA 1
ATOM 1461 C C . LEU A 1 192 ? -5.069 -8.722 16.377 1.00 97.06 192 LEU A C 1
ATOM 1463 O O . LEU A 1 192 ? -4.215 -8.204 15.651 1.00 97.06 192 LEU A O 1
ATOM 1467 N N . PRO A 1 193 ? -4.809 -8.958 17.681 1.00 96.56 193 PRO A N 1
ATOM 1468 C CA . PRO A 1 193 ? -3.508 -8.682 18.279 1.00 96.56 193 PRO A CA 1
ATOM 1469 C C . PRO A 1 193 ? -2.364 -9.397 17.561 1.00 96.56 193 PRO A C 1
ATOM 1471 O O . PRO A 1 193 ? -1.301 -8.813 17.395 1.00 96.56 193 PRO A O 1
ATOM 1474 N N . LYS A 1 194 ? -2.576 -10.622 17.061 1.00 96.75 194 LYS A N 1
ATOM 1475 C CA . LYS A 1 194 ? -1.564 -11.373 16.297 1.00 96.75 194 LYS A CA 1
ATOM 1476 C C . LYS A 1 194 ? -1.286 -10.726 14.940 1.00 96.75 194 LYS A C 1
ATOM 1478 O O . LYS A 1 194 ? -0.131 -10.662 14.519 1.00 96.75 194 LYS A O 1
ATOM 1483 N N . VAL A 1 195 ? -2.327 -10.224 14.269 1.00 97.38 195 VAL A N 1
ATOM 1484 C CA . VAL A 1 195 ? -2.196 -9.480 13.005 1.00 97.38 195 VAL A CA 1
ATOM 1485 C C . VAL A 1 195 ? -1.401 -8.192 13.229 1.00 97.38 195 VAL A C 1
ATOM 1487 O O . VAL A 1 195 ? -0.396 -7.965 12.554 1.00 97.38 195 VAL A O 1
ATOM 1490 N N . PHE A 1 196 ? -1.803 -7.370 14.203 1.00 97.88 196 PHE A N 1
ATOM 1491 C CA . PHE A 1 196 ? -1.125 -6.104 14.490 1.00 97.88 196 PHE A CA 1
ATOM 1492 C C . PHE A 1 196 ? 0.291 -6.303 15.028 1.00 97.88 196 PHE A C 1
ATOM 1494 O O . PHE A 1 196 ? 1.192 -5.586 14.601 1.00 97.88 196 PHE A O 1
ATOM 1501 N N . GLU A 1 197 ? 0.518 -7.301 15.886 1.00 97.81 197 GLU A N 1
ATOM 1502 C CA . GLU A 1 197 ? 1.859 -7.699 16.316 1.00 97.81 197 GLU A CA 1
ATOM 1503 C C . GLU A 1 197 ? 2.719 -8.042 15.106 1.00 97.81 197 GLU A C 1
ATOM 1505 O O . GLU A 1 197 ? 3.823 -7.520 14.973 1.00 97.81 197 GLU A O 1
ATOM 1510 N N . GLY A 1 198 ? 2.210 -8.855 14.177 1.00 97.06 198 GLY A N 1
ATOM 1511 C CA . GLY A 1 198 ? 2.996 -9.241 13.016 1.00 97.06 198 GLY A CA 1
ATOM 1512 C C . GLY A 1 198 ? 3.343 -8.084 12.089 1.00 97.06 198 GLY A C 1
ATOM 1513 O O . GLY A 1 198 ? 4.459 -8.034 11.567 1.00 97.06 198 GLY A O 1
ATOM 1514 N N . LEU A 1 199 ? 2.440 -7.112 11.968 1.00 96.69 199 LEU A N 1
ATOM 1515 C CA . LEU A 1 199 ? 2.667 -5.864 11.248 1.00 96.69 199 LEU A CA 1
ATOM 1516 C C . LEU A 1 199 ? 3.762 -4.993 11.890 1.00 96.69 199 LEU A C 1
ATOM 1518 O O . LEU A 1 199 ? 4.623 -4.478 11.178 1.00 96.69 199 LEU A O 1
ATOM 1522 N N . VAL A 1 200 ? 3.771 -4.837 13.219 1.00 96.81 200 VAL A N 1
ATOM 1523 C CA . VAL A 1 200 ? 4.775 -4.002 13.917 1.00 96.81 200 VAL A CA 1
ATOM 1524 C C . VAL A 1 200 ? 6.101 -4.732 14.176 1.00 96.81 200 VAL A C 1
ATOM 1526 O O . VAL A 1 200 ? 7.142 -4.100 14.380 1.00 96.81 200 VAL A O 1
ATOM 1529 N N . SER A 1 201 ? 6.090 -6.065 14.135 1.00 95.12 201 SER A N 1
ATOM 1530 C CA . SER A 1 201 ? 7.268 -6.921 14.308 1.00 95.12 201 SER A CA 1
ATOM 1531 C C . SER A 1 201 ? 7.897 -7.419 13.010 1.00 95.12 201 SER A C 1
ATOM 1533 O O . SER A 1 201 ? 8.976 -8.009 13.070 1.00 95.12 201 SER A O 1
ATOM 1535 N N . ALA A 1 202 ? 7.275 -7.163 11.856 1.00 95.12 202 ALA A N 1
ATOM 1536 C CA . ALA A 1 202 ? 7.663 -7.727 10.561 1.00 95.12 202 ALA A CA 1
ATOM 1537 C C . ALA A 1 202 ? 7.710 -9.275 10.561 1.00 95.12 202 ALA A C 1
ATOM 1539 O O . ALA A 1 202 ? 8.517 -9.899 9.870 1.00 95.12 202 ALA A O 1
ATOM 1540 N N . ASN A 1 203 ? 6.852 -9.919 11.358 1.00 95.81 203 ASN A N 1
ATOM 1541 C CA . ASN A 1 203 ? 6.831 -11.370 11.534 1.00 95.81 203 ASN A CA 1
ATOM 1542 C C . ASN A 1 203 ? 5.400 -11.868 11.747 1.00 95.81 203 ASN A C 1
ATOM 1544 O O . ASN A 1 203 ? 4.780 -11.549 12.750 1.00 95.81 203 ASN A O 1
ATOM 1548 N N . ASN A 1 204 ? 4.859 -12.661 10.831 1.00 96.62 204 ASN A N 1
ATOM 1549 C CA . ASN A 1 204 ? 3.489 -13.151 10.926 1.00 96.62 204 ASN A CA 1
ATOM 1550 C C . ASN A 1 204 ? 3.344 -14.108 12.121 1.00 96.62 204 ASN A C 1
ATOM 1552 O O . ASN A 1 204 ? 4.003 -15.143 12.178 1.00 96.62 204 ASN A O 1
ATOM 1556 N N . GLN A 1 205 ? 2.450 -13.786 13.054 1.00 96.38 205 GLN A N 1
ATOM 1557 C CA . GLN A 1 205 ? 2.302 -14.530 14.309 1.00 96.38 205 GLN A CA 1
ATOM 1558 C C . GLN A 1 205 ? 1.546 -15.865 14.175 1.00 96.38 205 GLN A C 1
ATOM 1560 O O . GLN A 1 205 ? 1.522 -16.650 15.119 1.00 96.38 205 GLN A O 1
ATOM 1565 N N . PHE A 1 206 ? 0.951 -16.151 13.016 1.00 94.81 206 PHE A N 1
ATOM 1566 C CA . PHE A 1 206 ? 0.283 -17.425 12.733 1.00 94.81 206 PHE A CA 1
ATOM 1567 C C . PHE A 1 206 ? 1.247 -18.460 12.143 1.00 94.81 206 PHE A C 1
ATOM 1569 O O . PHE A 1 206 ? 1.155 -19.645 12.459 1.00 94.81 206 PHE A O 1
ATOM 1576 N N . ASN A 1 207 ? 2.199 -18.024 11.309 1.00 94.62 207 ASN A N 1
ATOM 1577 C CA . ASN A 1 207 ? 3.082 -18.929 10.563 1.00 94.62 207 ASN A CA 1
ATOM 1578 C C . ASN A 1 207 ? 4.593 -18.685 10.753 1.00 94.62 207 ASN A C 1
ATOM 1580 O O . ASN A 1 207 ? 5.404 -19.442 10.215 1.00 94.62 207 ASN A O 1
ATOM 1584 N N . GLY A 1 208 ? 4.980 -17.643 11.491 1.00 94.25 208 GLY A N 1
ATOM 1585 C CA . GLY A 1 208 ? 6.364 -17.297 11.825 1.00 94.25 208 GLY A CA 1
ATOM 1586 C C . GLY A 1 208 ? 7.207 -16.742 10.672 1.00 94.25 208 GLY A C 1
ATOM 1587 O O . GLY A 1 208 ? 8.406 -16.528 10.857 1.00 94.25 208 GLY A O 1
ATOM 1588 N N . LYS A 1 209 ? 6.636 -16.518 9.483 1.00 94.56 209 LYS A N 1
ATOM 1589 C CA . LYS A 1 209 ? 7.361 -15.990 8.315 1.00 94.56 209 LYS A CA 1
ATOM 1590 C C . LYS A 1 209 ? 7.407 -14.460 8.323 1.00 94.56 209 LYS A C 1
ATOM 1592 O O . LYS A 1 209 ? 6.583 -13.803 8.952 1.00 94.56 209 LYS A O 1
ATOM 1597 N N . GLU A 1 210 ? 8.370 -13.892 7.607 1.00 95.75 210 GLU A N 1
ATOM 1598 C CA . GLU A 1 210 ? 8.544 -12.439 7.476 1.00 95.75 210 GLU A CA 1
ATOM 1599 C C . GLU A 1 210 ? 7.304 -11.767 6.867 1.00 95.75 210 GLU A C 1
ATOM 1601 O O . GLU A 1 210 ? 6.686 -12.312 5.952 1.00 95.75 210 GLU A O 1
ATOM 1606 N N . VAL A 1 211 ? 6.945 -10.593 7.387 1.00 95.44 211 VAL A N 1
ATOM 1607 C CA . VAL A 1 211 ? 5.955 -9.687 6.786 1.00 95.44 211 VAL A CA 1
ATOM 1608 C C . VAL A 1 211 ? 6.712 -8.634 5.980 1.00 95.44 211 VAL A C 1
ATOM 1610 O O . VAL A 1 211 ? 7.555 -7.931 6.532 1.00 95.44 211 VAL A O 1
ATOM 1613 N N . SER A 1 212 ? 6.423 -8.517 4.682 1.00 92.75 212 SER A N 1
ATOM 1614 C CA . SER A 1 212 ? 7.241 -7.733 3.737 1.00 92.75 212 SER A CA 1
ATOM 1615 C C . SER A 1 212 ? 6.778 -6.292 3.505 1.00 92.75 212 SER A C 1
ATOM 1617 O O . SER A 1 212 ? 7.362 -5.587 2.680 1.00 92.75 212 SER A O 1
ATOM 1619 N N . SER A 1 213 ? 5.744 -5.827 4.209 1.00 94.00 213 SER A N 1
ATOM 1620 C CA . SER A 1 213 ? 5.227 -4.465 4.055 1.00 94.00 213 SER A CA 1
ATOM 1621 C C . SER A 1 213 ? 4.813 -3.848 5.386 1.00 94.00 213 SER A C 1
ATOM 1623 O O . SER A 1 213 ? 4.321 -4.530 6.281 1.00 94.00 213 SER A O 1
ATOM 1625 N N . LEU A 1 214 ? 4.946 -2.521 5.474 1.00 94.94 214 LEU A N 1
ATOM 1626 C CA . LEU A 1 214 ? 4.212 -1.735 6.467 1.00 94.94 214 LEU A CA 1
ATOM 1627 C C . LEU A 1 214 ? 2.746 -1.585 6.040 1.00 94.94 214 LEU A C 1
ATOM 1629 O O . LEU A 1 214 ? 2.324 -2.077 4.990 1.00 94.94 214 LEU A O 1
ATOM 1633 N N . PHE A 1 215 ? 1.973 -0.871 6.846 1.00 97.81 215 PHE A N 1
ATOM 1634 C CA . PHE A 1 215 ? 0.531 -0.740 6.713 1.00 97.81 215 PHE A CA 1
ATOM 1635 C C . PHE A 1 215 ? 0.081 0.684 7.036 1.00 97.81 215 PHE A C 1
ATOM 1637 O O . PHE A 1 215 ? 0.839 1.468 7.606 1.00 97.81 215 PHE A O 1
ATOM 1644 N N . GLN A 1 216 ? -1.143 1.009 6.638 1.00 98.56 216 GLN A N 1
ATOM 1645 C CA . GLN A 1 216 ? -1.852 2.244 6.962 1.00 98.56 216 GLN A CA 1
ATOM 1646 C C . GLN A 1 216 ? -3.269 1.861 7.386 1.00 98.56 216 GLN A C 1
ATOM 1648 O O . GLN A 1 216 ? -3.850 0.932 6.820 1.00 98.56 216 GLN A O 1
ATOM 1653 N N . VAL A 1 217 ? -3.805 2.547 8.393 1.00 98.69 217 VAL A N 1
ATOM 1654 C CA . VAL A 1 217 ? -5.107 2.237 9.002 1.00 98.69 217 VAL A CA 1
ATOM 1655 C C . VAL A 1 217 ? -6.051 3.427 8.905 1.00 98.69 217 VAL A C 1
ATOM 1657 O O . VAL A 1 217 ? -5.603 4.577 8.851 1.00 98.69 217 VAL A O 1
ATOM 1660 N N . SER A 1 218 ? -7.357 3.161 8.887 1.00 98.69 218 SER A N 1
ATOM 1661 C CA . SER A 1 218 ? -8.374 4.208 8.944 1.00 98.69 218 SER A CA 1
ATOM 1662 C C . SER A 1 218 ? -8.341 4.929 10.294 1.00 98.69 218 SER A C 1
ATOM 1664 O O . SER A 1 218 ? -7.760 4.459 11.272 1.00 98.69 218 SER A O 1
ATOM 1666 N N . SER A 1 219 ? -8.988 6.085 10.356 1.00 98.12 219 SER A N 1
ATOM 1667 C CA . SER A 1 219 ? -9.127 6.939 11.542 1.00 98.12 219 SER A CA 1
ATOM 1668 C C . SER A 1 219 ? -9.781 6.240 12.733 1.00 98.12 219 SER A C 1
ATOM 1670 O O . SER A 1 219 ? -9.657 6.714 13.860 1.00 98.12 219 SER A O 1
ATOM 1672 N N . ALA A 1 220 ? -10.431 5.097 12.505 1.00 97.69 220 ALA A N 1
ATOM 1673 C CA . ALA A 1 220 ? -10.985 4.261 13.556 1.00 97.69 220 ALA A CA 1
ATOM 1674 C C . ALA A 1 220 ? -9.909 3.546 14.390 1.00 97.69 220 ALA A C 1
ATOM 1676 O O . ALA A 1 220 ? -10.229 3.089 15.482 1.00 97.69 220 ALA A O 1
ATOM 1677 N N . VAL A 1 221 ? -8.665 3.428 13.909 1.00 98.31 221 VAL A N 1
ATOM 1678 C CA . VAL A 1 221 ? -7.624 2.618 14.556 1.00 98.31 221 VAL A CA 1
ATOM 1679 C C . VAL A 1 221 ? -6.463 3.472 15.041 1.00 98.31 221 VAL A C 1
ATOM 1681 O O . VAL A 1 221 ? -5.930 4.308 14.309 1.00 98.31 221 VAL A O 1
ATOM 1684 N N . ARG A 1 222 ? -6.001 3.176 16.256 1.00 98.12 222 ARG A N 1
ATOM 1685 C CA . ARG A 1 222 ? -4.697 3.608 16.758 1.00 98.12 222 ARG A CA 1
ATOM 1686 C C . ARG A 1 222 ? -3.901 2.397 17.227 1.00 98.12 222 ARG A C 1
ATOM 1688 O O . ARG A 1 222 ? -4.412 1.565 17.971 1.00 98.12 222 ARG A O 1
ATOM 1695 N N . VAL A 1 223 ? -2.644 2.319 16.807 1.00 98.12 223 VAL A N 1
ATOM 1696 C CA . VAL A 1 223 ? -1.694 1.264 17.165 1.00 98.12 223 VAL A CA 1
ATOM 1697 C C . VAL A 1 223 ? -0.520 1.889 17.901 1.00 98.12 223 VAL A C 1
ATOM 1699 O O . VAL A 1 223 ? 0.126 2.802 17.394 1.00 98.12 223 VAL A O 1
ATOM 1702 N N . GLU A 1 224 ? -0.205 1.370 19.077 1.00 97.94 224 GLU A N 1
ATOM 1703 C CA . GLU A 1 224 ? 0.980 1.723 19.849 1.00 97.94 224 GLU A CA 1
ATOM 1704 C C . GLU A 1 224 ? 1.906 0.513 19.917 1.00 97.94 224 GLU A C 1
ATOM 1706 O O . GLU A 1 224 ? 1.473 -0.601 20.224 1.00 97.94 224 GLU A O 1
ATOM 1711 N N . HIS A 1 225 ? 3.187 0.722 19.627 1.00 97.44 225 HIS A N 1
ATOM 1712 C CA . HIS A 1 225 ? 4.183 -0.342 19.638 1.00 97.44 225 HIS A CA 1
ATOM 1713 C C . HIS A 1 225 ? 5.523 0.144 20.180 1.00 97.44 225 HIS A C 1
ATOM 1715 O O . HIS A 1 225 ? 5.913 1.292 19.977 1.00 97.44 225 HIS A O 1
ATOM 1721 N N . ASN A 1 226 ? 6.263 -0.753 20.820 1.00 97.62 226 ASN A N 1
ATOM 1722 C CA . ASN A 1 226 ? 7.617 -0.507 21.275 1.00 97.62 226 ASN A CA 1
ATOM 1723 C C . ASN A 1 226 ? 8.605 -1.363 20.464 1.00 97.62 226 ASN A C 1
ATOM 1725 O O . ASN A 1 226 ? 8.705 -2.573 20.687 1.00 97.62 226 ASN A O 1
ATOM 1729 N N . PRO A 1 227 ? 9.374 -0.762 19.537 1.00 94.12 227 PRO A N 1
ATOM 1730 C CA . PRO A 1 227 ? 10.335 -1.497 18.719 1.00 94.12 227 PRO A CA 1
ATOM 1731 C C . PRO A 1 227 ? 11.527 -2.058 19.512 1.00 94.12 227 PRO A C 1
ATOM 1733 O O . PRO A 1 227 ? 12.246 -2.903 18.978 1.00 94.12 227 PRO A O 1
ATOM 1736 N N . ALA A 1 228 ? 11.752 -1.605 20.752 1.00 96.25 228 ALA A N 1
ATOM 1737 C CA . ALA A 1 228 ? 12.799 -2.125 21.631 1.00 96.25 228 ALA A CA 1
ATOM 1738 C C . ALA A 1 228 ? 12.426 -3.464 22.291 1.00 96.25 228 ALA A C 1
ATOM 1740 O O . ALA A 1 228 ? 13.314 -4.152 22.794 1.00 96.25 228 ALA A O 1
ATOM 1741 N N . ASN A 1 229 ? 11.146 -3.851 22.280 1.00 95.81 229 ASN A N 1
ATOM 1742 C CA . ASN A 1 229 ? 10.723 -5.154 22.780 1.00 95.81 229 ASN A CA 1
ATOM 1743 C C . ASN A 1 229 ? 11.120 -6.284 21.812 1.00 95.81 229 ASN A C 1
ATOM 1745 O O . ASN A 1 229 ? 11.383 -6.071 20.620 1.00 95.81 229 ASN A O 1
ATOM 1749 N N . GLU A 1 230 ? 11.137 -7.510 22.342 1.00 94.50 230 GLU A N 1
ATOM 1750 C CA . GLU A 1 230 ? 11.347 -8.732 21.562 1.00 94.50 230 GLU A CA 1
ATOM 1751 C C . GLU A 1 230 ? 10.340 -8.827 20.402 1.00 94.50 230 GLU A C 1
ATOM 1753 O O . GLU A 1 230 ? 9.180 -8.434 20.534 1.00 94.50 230 GLU A O 1
ATOM 1758 N N . VAL A 1 231 ? 10.779 -9.370 19.263 1.00 90.62 231 VAL A N 1
ATOM 1759 C CA . VAL A 1 231 ? 9.891 -9.701 18.133 1.00 90.62 231 VAL A CA 1
ATOM 1760 C C . VAL A 1 231 ? 8.784 -10.634 18.635 1.00 90.62 231 VAL A C 1
ATOM 1762 O O . VAL A 1 231 ? 9.078 -11.619 19.310 1.00 90.62 231 VAL A O 1
ATOM 1765 N N . GLY A 1 232 ? 7.525 -10.320 18.326 1.00 90.69 232 GLY A N 1
ATOM 1766 C CA . GLY A 1 232 ? 6.352 -11.015 18.875 1.00 90.69 232 GLY A CA 1
ATOM 1767 C C . GLY A 1 232 ? 5.796 -10.391 20.167 1.00 90.69 232 GLY A C 1
ATOM 1768 O O . GLY A 1 232 ? 4.796 -10.874 20.690 1.00 90.69 232 GLY A O 1
ATOM 1769 N N . LYS A 1 233 ? 6.433 -9.335 20.697 1.00 94.81 233 LYS A N 1
ATOM 1770 C CA . LYS A 1 233 ? 5.990 -8.560 21.873 1.00 94.81 233 LYS A CA 1
ATOM 1771 C C . LYS A 1 233 ? 6.131 -7.048 21.662 1.00 94.81 233 LYS A C 1
ATOM 1773 O O . LYS A 1 233 ? 6.370 -6.297 22.614 1.00 94.81 233 LYS A O 1
ATOM 1778 N N . ARG A 1 234 ? 6.073 -6.580 20.415 1.00 96.94 234 ARG A N 1
ATOM 1779 C CA . ARG A 1 234 ? 6.237 -5.151 20.110 1.00 96.94 234 ARG A CA 1
ATOM 1780 C C . ARG A 1 234 ? 4.934 -4.385 20.213 1.00 96.94 234 ARG A C 1
ATOM 1782 O O . ARG A 1 234 ? 4.981 -3.198 20.511 1.00 96.94 234 ARG A O 1
ATOM 1789 N N . LEU A 1 235 ? 3.795 -5.024 20.001 1.00 97.69 235 LEU A N 1
ATOM 1790 C CA . LEU A 1 235 ? 2.483 -4.431 20.167 1.00 97.69 235 LEU A CA 1
ATOM 1791 C C . LEU A 1 235 ? 2.252 -4.095 21.640 1.00 97.69 235 LEU A C 1
ATOM 1793 O O . LEU A 1 235 ? 2.306 -4.960 22.513 1.00 97.69 235 LEU A O 1
ATOM 1797 N N . VAL A 1 236 ? 1.996 -2.821 21.913 1.00 97.19 236 VAL A N 1
ATOM 1798 C CA . VAL A 1 236 ? 1.670 -2.327 23.254 1.00 97.19 236 VAL A CA 1
ATOM 1799 C C . VAL A 1 236 ? 0.160 -2.217 23.398 1.00 97.19 236 VAL A C 1
ATOM 1801 O O . VAL A 1 236 ? -0.400 -2.727 24.367 1.00 97.19 236 VAL A O 1
ATOM 1804 N N . LYS A 1 237 ? -0.499 -1.574 22.426 1.00 96.31 237 LYS A N 1
ATOM 1805 C CA . LYS A 1 237 ? -1.939 -1.322 22.467 1.00 96.31 237 LYS A CA 1
ATOM 1806 C C . LYS A 1 237 ? -2.529 -1.157 21.069 1.00 96.31 237 LYS A C 1
ATOM 1808 O O . LYS A 1 237 ? -1.890 -0.587 20.188 1.00 96.31 237 LYS A O 1
ATOM 1813 N N . VAL A 1 238 ? -3.768 -1.608 20.894 1.00 97.44 238 VAL A N 1
ATOM 1814 C CA . VAL A 1 238 ? -4.611 -1.273 19.739 1.00 97.44 238 VAL A CA 1
ATOM 1815 C C . VAL A 1 238 ? -5.946 -0.769 20.258 1.00 97.44 238 VAL A C 1
ATOM 1817 O O . VAL A 1 238 ? -6.548 -1.417 21.116 1.00 97.44 238 VAL A O 1
ATOM 1820 N N . THR A 1 239 ? -6.408 0.361 19.732 1.00 97.69 239 THR A N 1
ATOM 1821 C CA . THR A 1 239 ? -7.787 0.818 19.917 1.00 97.69 239 THR A CA 1
ATOM 1822 C C . THR A 1 239 ? -8.512 0.870 18.583 1.00 97.69 239 THR A C 1
ATOM 1824 O O . THR A 1 239 ? -7.922 1.233 17.564 1.00 97.69 239 THR A O 1
ATOM 1827 N N . ILE A 1 240 ? -9.788 0.483 18.594 1.00 97.75 240 ILE A N 1
ATOM 1828 C CA . ILE A 1 240 ? -10.674 0.456 17.427 1.00 97.75 240 ILE A CA 1
ATOM 1829 C C . ILE A 1 240 ? -11.975 1.162 17.808 1.00 97.75 240 ILE A C 1
ATOM 1831 O O . ILE A 1 240 ? -12.641 0.783 18.769 1.00 97.75 240 ILE A O 1
ATOM 1835 N N . GLY A 1 241 ? -12.333 2.219 17.081 1.00 95.06 241 GLY A N 1
ATOM 1836 C CA . GLY A 1 241 ? -13.484 3.065 17.407 1.00 95.06 241 GLY A CA 1
ATOM 1837 C C . GLY A 1 241 ? -13.328 3.830 18.726 1.00 95.06 241 GLY A C 1
ATOM 1838 O O . GLY A 1 241 ? -14.324 4.216 19.326 1.00 95.06 241 GLY A O 1
ATOM 1839 N N . GLY A 1 242 ? -12.090 4.032 19.189 1.00 95.12 242 GLY A N 1
ATOM 1840 C CA . GLY A 1 242 ? -11.783 4.679 20.471 1.00 95.12 242 GLY A CA 1
ATOM 1841 C C . GLY A 1 242 ? -11.788 3.744 21.685 1.00 95.12 242 GLY A C 1
ATOM 1842 O O . GLY A 1 242 ? -11.348 4.165 22.750 1.00 95.12 242 GLY A O 1
ATOM 1843 N N . GLU A 1 243 ? -12.205 2.490 21.518 1.00 96.44 243 GLU A N 1
ATOM 1844 C CA . GLU A 1 243 ? -12.232 1.475 22.575 1.00 96.44 243 GLU A CA 1
ATOM 1845 C C . GLU A 1 243 ? -11.048 0.514 22.448 1.00 96.44 243 GLU A C 1
ATOM 1847 O O . GLU A 1 243 ? -10.513 0.300 21.355 1.00 96.44 243 GLU A O 1
ATOM 1852 N N . ASP A 1 244 ? -10.648 -0.082 23.568 1.00 95.94 244 ASP A N 1
ATOM 1853 C CA . ASP A 1 244 ? -9.652 -1.152 23.574 1.00 95.94 244 ASP A CA 1
ATOM 1854 C C . ASP A 1 244 ? -10.196 -2.382 22.835 1.00 95.94 244 ASP A C 1
ATOM 1856 O O . ASP A 1 244 ? -11.405 -2.617 22.753 1.00 95.94 244 ASP A O 1
ATOM 1860 N N . LEU A 1 245 ? -9.286 -3.166 22.264 1.00 94.25 245 LEU A N 1
ATOM 1861 C CA . LEU A 1 245 ? -9.651 -4.384 21.559 1.00 94.25 245 LEU A CA 1
ATOM 1862 C C . LEU A 1 245 ? -10.284 -5.407 22.522 1.00 94.25 245 LEU A C 1
ATOM 1864 O O . LEU A 1 245 ? -9.725 -5.695 23.580 1.00 94.25 245 LEU A O 1
ATOM 1868 N N . ASP A 1 246 ? -11.442 -5.948 22.145 1.00 94.56 246 ASP A N 1
ATOM 1869 C CA . ASP A 1 246 ? -12.192 -6.956 22.896 1.00 94.56 246 ASP A CA 1
ATOM 1870 C C . ASP A 1 246 ? -12.009 -8.338 22.261 1.00 94.56 246 ASP A C 1
ATOM 1872 O O . ASP A 1 246 ? -12.535 -8.617 21.182 1.00 94.56 246 ASP A O 1
ATOM 1876 N N . ASP A 1 247 ? -11.290 -9.220 22.953 1.00 94.50 247 ASP A N 1
ATOM 1877 C CA . ASP A 1 247 ? -10.976 -10.570 22.476 1.00 94.50 247 ASP A CA 1
ATOM 1878 C C . ASP A 1 247 ? -12.227 -11.439 22.232 1.00 94.50 247 ASP A C 1
ATOM 1880 O O . ASP A 1 247 ? -12.163 -12.405 21.470 1.00 94.50 247 ASP A O 1
ATOM 1884 N N . ALA A 1 248 ? -13.363 -11.118 22.864 1.00 96.06 248 ALA A N 1
ATOM 1885 C CA . ALA A 1 248 ? -14.606 -11.882 22.757 1.00 96.06 248 ALA A CA 1
ATOM 1886 C C . ALA A 1 248 ? -15.514 -11.432 21.598 1.00 96.06 248 ALA A C 1
ATOM 1888 O O . ALA A 1 248 ? -16.546 -12.063 21.348 1.00 96.06 248 ALA A O 1
ATOM 1889 N N . ARG A 1 249 ? -15.161 -10.343 20.904 1.00 95.00 249 ARG A N 1
ATOM 1890 C CA . ARG A 1 249 ? -15.951 -9.755 19.817 1.00 95.00 249 ARG A CA 1
ATOM 1891 C C . ARG A 1 249 ? -15.407 -10.144 18.444 1.00 95.00 249 ARG A C 1
ATOM 1893 O O . ARG A 1 249 ? -14.209 -10.296 18.257 1.00 95.00 249 ARG A O 1
ATOM 1900 N N . GLU A 1 250 ? -16.295 -10.230 17.459 1.00 96.06 250 GLU A N 1
ATOM 1901 C CA . GLU A 1 250 ? -15.922 -10.289 16.044 1.00 96.06 250 GLU A CA 1
ATOM 1902 C C . GLU A 1 250 ? -15.831 -8.877 15.456 1.00 96.06 250 GLU A C 1
ATOM 1904 O O . GLU A 1 250 ? -16.728 -8.055 15.649 1.00 96.06 250 GLU A O 1
ATOM 1909 N N . TYR A 1 251 ? -14.766 -8.617 14.708 1.00 96.81 251 TYR A N 1
ATOM 1910 C CA . TYR A 1 251 ? -14.493 -7.351 14.047 1.00 96.81 251 TYR A CA 1
ATOM 1911 C C . TYR A 1 251 ? -14.609 -7.509 12.539 1.00 96.81 251 TYR A C 1
ATOM 1913 O O . TYR A 1 251 ? -14.022 -8.413 11.943 1.00 96.81 251 TYR A O 1
ATOM 1921 N N . ARG A 1 252 ? -15.329 -6.590 11.907 1.00 96.25 252 ARG A N 1
ATOM 1922 C CA . ARG A 1 252 ? -15.423 -6.472 10.455 1.00 96.25 252 ARG A CA 1
ATOM 1923 C C . ARG A 1 252 ? -14.386 -5.479 9.987 1.00 96.25 252 ARG A C 1
ATOM 1925 O O . ARG A 1 252 ? -14.382 -4.329 10.415 1.00 96.25 252 ARG A O 1
ATOM 1932 N N . LEU A 1 253 ? -13.524 -5.898 9.080 1.00 95.75 253 LEU A N 1
ATOM 1933 C CA . LEU A 1 253 ? -12.488 -5.036 8.542 1.00 95.75 253 LEU A CA 1
ATOM 1934 C C . LEU A 1 253 ? -12.536 -5.017 7.027 1.00 95.75 253 LEU A C 1
ATOM 1936 O O . LEU A 1 253 ? -12.869 -6.014 6.384 1.00 95.75 253 LEU A O 1
ATOM 1940 N N . VAL A 1 254 ? -12.167 -3.876 6.465 1.00 98.12 254 VAL A N 1
ATOM 1941 C CA . VAL A 1 254 ? -12.030 -3.706 5.023 1.00 98.12 254 VAL A CA 1
ATOM 1942 C C . VAL A 1 254 ? -10.555 -3.671 4.661 1.00 98.12 254 VAL A C 1
ATOM 1944 O O . VAL A 1 254 ? -9.767 -2.938 5.259 1.00 98.12 254 VAL A O 1
ATOM 1947 N N . THR A 1 255 ? -10.168 -4.476 3.682 1.00 98.31 255 THR A N 1
ATOM 1948 C CA . THR A 1 255 ? -8.791 -4.534 3.191 1.00 98.31 255 THR A CA 1
ATOM 1949 C C . THR A 1 255 ? -8.762 -4.792 1.685 1.00 98.31 255 THR A C 1
ATOM 1951 O O . THR A 1 255 ? -9.768 -4.581 1.012 1.00 98.31 255 THR A O 1
ATOM 1954 N N . LEU A 1 256 ? -7.616 -5.193 1.139 1.00 98.38 256 LEU A N 1
ATOM 1955 C CA . LEU A 1 256 ? -7.438 -5.513 -0.276 1.00 98.38 256 LEU A CA 1
ATOM 1956 C C . LEU A 1 256 ? -7.441 -7.028 -0.503 1.00 98.38 256 LEU A C 1
ATOM 1958 O O . LEU A 1 256 ? -6.913 -7.793 0.309 1.00 98.38 256 LEU A O 1
ATOM 1962 N N . ASP A 1 257 ? -7.981 -7.456 -1.638 1.00 97.56 257 ASP A N 1
ATOM 1963 C CA . ASP A 1 257 ? -7.959 -8.843 -2.112 1.00 97.56 257 ASP A CA 1
ATOM 1964 C C . ASP A 1 257 ? -6.545 -9.445 -2.149 1.00 97.56 257 ASP A C 1
ATOM 1966 O O . ASP A 1 257 ? -6.363 -10.604 -1.775 1.00 97.56 257 ASP A O 1
ATOM 1970 N N . PHE A 1 258 ? -5.529 -8.651 -2.499 1.00 97.50 258 PHE A N 1
ATOM 1971 C CA . PHE A 1 258 ? -4.118 -9.029 -2.417 1.00 97.50 258 PHE A CA 1
ATOM 1972 C C . PHE A 1 258 ? -3.736 -9.526 -1.015 1.00 97.50 258 PHE A C 1
ATOM 1974 O O . PHE A 1 258 ? -3.130 -10.590 -0.880 1.00 97.50 258 PHE A O 1
ATOM 1981 N N . LEU A 1 259 ? -4.127 -8.797 0.036 1.00 97.62 259 LEU A N 1
ATOM 1982 C CA . LEU A 1 259 ? -3.828 -9.164 1.423 1.00 97.62 259 LEU A CA 1
ATOM 1983 C C . LEU A 1 259 ? -4.673 -10.345 1.887 1.00 97.62 259 LEU A C 1
ATOM 1985 O O . LEU A 1 259 ? -4.139 -11.274 2.490 1.00 97.62 259 LEU A O 1
ATOM 1989 N N . ALA A 1 260 ? -5.959 -10.372 1.536 1.00 97.06 260 ALA A N 1
ATOM 1990 C CA . ALA A 1 260 ? -6.821 -11.520 1.808 1.00 97.06 260 ALA A CA 1
ATOM 1991 C C . ALA A 1 260 ? -6.329 -12.800 1.104 1.00 97.06 260 ALA A C 1
ATOM 1993 O O . ALA A 1 260 ? -6.506 -13.903 1.616 1.00 97.06 260 ALA A O 1
ATOM 1994 N N . GLY A 1 261 ? -5.653 -12.668 -0.039 1.00 96.06 261 GLY A N 1
ATOM 1995 C CA . GLY A 1 261 ? -4.992 -13.755 -0.758 1.00 96.06 261 GLY A CA 1
ATOM 1996 C C . GLY A 1 261 ? -3.688 -14.255 -0.121 1.00 96.06 261 GLY A C 1
ATOM 1997 O O . GLY A 1 261 ? -3.138 -15.249 -0.601 1.00 96.06 261 GLY A O 1
ATOM 1998 N N . GLY A 1 262 ? -3.204 -13.612 0.949 1.00 95.56 262 GLY A N 1
ATOM 1999 C CA . GLY A 1 262 ? -1.932 -13.913 1.617 1.00 95.56 262 GLY A CA 1
ATOM 2000 C C . GLY A 1 262 ? -0.754 -13.042 1.163 1.00 95.56 262 GLY A C 1
ATOM 2001 O O . GLY A 1 262 ? 0.401 -13.361 1.457 1.00 95.56 262 GLY A O 1
ATOM 2002 N N . GLY A 1 263 ? -1.022 -11.960 0.428 1.00 95.81 263 GLY A N 1
ATOM 2003 C CA . GLY A 1 263 ? -0.029 -10.973 0.016 1.00 95.81 263 GLY A CA 1
ATOM 2004 C C . GLY A 1 263 ? 0.703 -10.346 1.204 1.00 95.81 263 GLY A C 1
ATOM 2005 O O . GLY A 1 263 ? 0.156 -10.207 2.299 1.00 95.81 263 GLY A O 1
ATOM 2006 N N . ASP A 1 264 ? 1.980 -10.027 0.994 1.00 96.38 264 ASP A N 1
ATOM 2007 C CA . ASP A 1 264 ? 2.930 -9.545 2.011 1.00 96.38 264 ASP A CA 1
ATOM 2008 C C . ASP A 1 264 ? 3.053 -10.405 3.279 1.00 96.38 264 ASP A C 1
ATOM 2010 O O . ASP A 1 264 ? 3.690 -9.996 4.251 1.00 96.38 264 ASP A O 1
ATOM 2014 N N . ASN A 1 265 ? 2.452 -11.600 3.272 1.00 97.00 265 ASN A N 1
ATOM 2015 C CA . ASN A 1 265 ? 2.341 -12.486 4.420 1.00 97.00 265 ASN A CA 1
ATOM 2016 C C . ASN A 1 265 ? 1.738 -11.790 5.665 1.00 97.00 265 ASN A C 1
ATOM 2018 O O . ASN A 1 265 ? 2.017 -12.191 6.789 1.00 97.00 265 ASN A O 1
ATOM 2022 N N . ILE A 1 266 ? 0.903 -10.756 5.483 1.00 96.50 266 ILE A N 1
ATOM 2023 C CA . ILE A 1 266 ? 0.251 -10.026 6.589 1.00 96.50 266 ILE A CA 1
ATOM 2024 C C . ILE A 1 266 ? -0.884 -10.857 7.194 1.00 96.50 266 ILE A C 1
ATOM 2026 O O . ILE A 1 266 ? -0.962 -11.021 8.409 1.00 96.50 266 ILE A O 1
ATOM 2030 N N . LEU A 1 267 ? -1.751 -11.395 6.336 1.00 96.00 267 LEU A N 1
ATOM 2031 C CA . LEU A 1 267 ? -2.861 -12.261 6.717 1.00 96.00 267 LEU A CA 1
ATOM 2032 C C . LEU A 1 267 ? -2.586 -13.683 6.231 1.00 96.00 267 LEU A C 1
ATOM 2034 O O . LEU A 1 267 ? -1.973 -13.889 5.181 1.00 96.00 267 LEU A O 1
ATOM 2038 N N . GLU A 1 268 ? -3.081 -14.678 6.963 1.00 93.44 268 GLU A N 1
ATOM 2039 C CA . GLU A 1 268 ? -3.265 -15.997 6.363 1.00 93.44 268 GLU A CA 1
ATOM 2040 C C . GLU A 1 268 ? -4.310 -15.908 5.250 1.00 93.44 268 GLU A C 1
ATOM 2042 O O . GLU A 1 268 ? -5.235 -15.094 5.319 1.00 93.44 268 GLU A O 1
ATOM 2047 N N . LYS A 1 269 ? -4.165 -16.747 4.220 1.00 94.44 269 LYS A N 1
ATOM 2048 C CA . LYS A 1 269 ? -5.074 -16.743 3.074 1.00 94.44 269 LYS A CA 1
ATOM 2049 C C . LYS A 1 269 ? -6.517 -16.971 3.536 1.00 94.44 269 LYS A C 1
ATOM 2051 O O . LYS A 1 269 ? -6.846 -18.035 4.055 1.00 94.44 269 LYS A O 1
ATOM 2056 N N . GLN A 1 270 ? -7.369 -15.992 3.268 1.00 93.69 270 GLN A N 1
ATOM 2057 C CA . GLN A 1 270 ? -8.798 -16.026 3.542 1.00 93.69 270 GLN A CA 1
ATOM 2058 C C . GLN A 1 270 ? -9.571 -16.577 2.338 1.00 93.69 270 GLN A C 1
ATOM 2060 O O . GLN A 1 270 ? -9.067 -16.650 1.214 1.00 93.69 270 GLN A O 1
ATOM 2065 N N . SER A 1 271 ? -10.816 -16.989 2.564 1.00 88.81 271 SER A N 1
ATOM 2066 C CA . SER A 1 271 ? -11.712 -17.467 1.507 1.00 88.81 271 SER A CA 1
ATOM 2067 C C . SER A 1 271 ? -13.158 -17.080 1.803 1.00 88.81 271 SER A C 1
ATOM 2069 O O . SER A 1 271 ? -13.490 -16.772 2.943 1.00 88.81 271 SER A O 1
ATOM 2071 N N . GLY A 1 272 ? -14.017 -17.075 0.779 1.00 85.62 272 GLY A N 1
ATOM 2072 C CA . GLY A 1 272 ? -15.446 -16.780 0.948 1.00 85.62 272 GLY A CA 1
ATOM 2073 C C . GLY A 1 272 ? -15.776 -15.317 1.265 1.00 85.62 272 GLY A C 1
ATOM 2074 O O . GLY A 1 272 ? -16.900 -15.033 1.668 1.00 85.62 272 GLY A O 1
ATOM 2075 N N . PHE A 1 273 ? -14.825 -14.397 1.087 1.00 88.25 273 PHE A N 1
ATOM 2076 C CA . PHE A 1 273 ? -15.037 -12.967 1.290 1.00 88.25 273 PHE A CA 1
ATOM 2077 C C . PHE A 1 273 ? -15.758 -12.313 0.108 1.00 88.25 273 PHE A C 1
ATOM 2079 O O . PHE A 1 273 ? -15.657 -12.762 -1.037 1.00 88.25 273 PHE A O 1
ATOM 2086 N N . ALA A 1 274 ? -16.484 -11.233 0.393 1.00 82.62 274 ALA A N 1
ATOM 2087 C CA . ALA A 1 274 ? -17.132 -10.430 -0.633 1.00 82.62 274 ALA A CA 1
ATOM 2088 C C . ALA A 1 274 ? -16.101 -9.521 -1.309 1.00 82.62 274 ALA A C 1
ATOM 2090 O O . ALA A 1 274 ? -15.404 -8.763 -0.635 1.00 82.62 274 ALA A O 1
ATOM 2091 N N . VAL A 1 275 ? -16.036 -9.597 -2.637 1.00 91.56 275 VAL A N 1
ATOM 2092 C CA . VAL A 1 275 ? -15.297 -8.643 -3.467 1.00 91.56 275 VAL A CA 1
ATOM 2093 C C . VAL A 1 275 ? -16.172 -7.406 -3.655 1.00 91.56 275 VAL A C 1
ATOM 2095 O O . VAL A 1 275 ? -17.344 -7.529 -4.016 1.00 91.56 275 VAL A O 1
ATOM 2098 N N . LEU A 1 276 ? -15.614 -6.241 -3.347 1.00 95.44 276 LEU A N 1
ATOM 2099 C CA . LEU A 1 276 ? -16.233 -4.926 -3.503 1.00 95.44 276 LEU A CA 1
ATOM 2100 C C . LEU A 1 276 ? -15.642 -4.229 -4.745 1.00 95.44 276 LEU A C 1
ATOM 2102 O O . LEU A 1 276 ? -15.081 -4.888 -5.621 1.00 95.44 276 LEU A O 1
ATOM 2106 N N . ASP A 1 277 ? -15.769 -2.905 -4.829 1.00 97.56 277 ASP A N 1
ATOM 2107 C CA . ASP A 1 277 ? -15.194 -2.126 -5.928 1.00 97.56 277 ASP A CA 1
ATOM 2108 C C . ASP A 1 277 ? -13.659 -2.033 -5.856 1.00 97.56 277 ASP A C 1
ATOM 2110 O O . ASP A 1 277 ? -13.015 -2.379 -4.857 1.00 97.56 277 ASP A O 1
ATOM 2114 N N . LEU A 1 278 ? -13.073 -1.552 -6.953 1.00 98.00 278 LEU A N 1
ATOM 2115 C CA . LEU A 1 278 ? -11.638 -1.341 -7.093 1.00 98.00 278 LEU A CA 1
ATOM 2116 C C . LEU A 1 278 ? -11.142 -0.211 -6.184 1.00 98.00 278 LEU A C 1
ATOM 2118 O O . LEU A 1 278 ? -11.835 0.786 -5.962 1.00 98.00 278 LEU A O 1
ATOM 2122 N N . GLN A 1 279 ? -9.919 -0.362 -5.679 1.00 98.00 279 GLN A N 1
ATOM 2123 C CA . GLN A 1 279 ? -9.275 0.569 -4.753 1.00 98.00 279 GLN A CA 1
ATOM 2124 C C . GLN A 1 279 ? -9.183 1.998 -5.316 1.00 98.00 279 GLN A C 1
ATOM 2126 O O . GLN A 1 279 ? -9.381 2.970 -4.587 1.00 98.00 279 GLN A O 1
ATOM 2131 N N . GLU A 1 280 ? -8.896 2.145 -6.606 1.00 97.25 280 GLU A N 1
ATOM 2132 C CA . GLU A 1 280 ? -8.837 3.434 -7.292 1.00 97.25 280 GLU A CA 1
ATOM 2133 C C . GLU A 1 280 ? -10.224 4.070 -7.479 1.00 97.25 280 GLU A C 1
ATOM 2135 O O . GLU A 1 280 ? -10.362 5.287 -7.348 1.00 97.25 280 GLU A O 1
ATOM 2140 N N . ASP A 1 281 ? -11.265 3.270 -7.725 1.00 97.69 281 ASP A N 1
ATOM 2141 C CA . ASP A 1 281 ? -12.638 3.750 -7.921 1.00 97.69 281 ASP A CA 1
ATOM 2142 C C . ASP A 1 281 ? -13.245 4.214 -6.597 1.00 97.69 281 ASP A C 1
ATOM 2144 O O . ASP A 1 281 ? -13.736 5.339 -6.498 1.00 97.69 281 ASP A O 1
ATOM 2148 N N . VAL A 1 282 ? -13.122 3.363 -5.579 1.00 98.50 282 VAL A N 1
ATOM 2149 C CA . VAL A 1 282 ? -12.645 3.716 -4.239 1.00 98.50 282 VAL A CA 1
ATOM 2150 C C . VAL A 1 282 ? -12.409 5.198 -3.936 1.00 98.50 282 VAL A C 1
ATOM 2152 O O . VAL A 1 282 ? -13.274 6.000 -3.565 1.00 98.50 282 VAL A O 1
ATOM 2155 N N . LEU A 1 283 ? -11.136 5.537 -4.106 1.00 98.62 283 LEU A N 1
ATOM 2156 C CA . LEU A 1 283 ? -10.577 6.842 -3.838 1.00 98.62 283 LEU A CA 1
ATOM 2157 C C . LEU A 1 283 ? -11.157 7.928 -4.753 1.00 98.62 283 LEU A C 1
ATOM 2159 O O . LEU A 1 283 ? -11.390 9.039 -4.283 1.00 98.62 283 LEU A O 1
ATOM 2163 N N . ASN A 1 284 ? -11.454 7.622 -6.021 1.00 98.38 284 ASN A N 1
ATOM 2164 C CA . ASN A 1 284 ? -12.103 8.565 -6.936 1.00 98.38 284 ASN A CA 1
ATOM 2165 C C . ASN A 1 284 ? -13.450 9.059 -6.382 1.00 98.38 284 ASN A C 1
ATOM 2167 O O . ASN A 1 284 ? -13.743 10.255 -6.443 1.00 98.38 284 ASN A O 1
ATOM 2171 N N . GLN A 1 285 ? -14.274 8.154 -5.843 1.00 98.38 285 GLN A N 1
ATOM 2172 C CA . GLN A 1 285 ? -15.563 8.496 -5.235 1.00 98.38 285 GLN A CA 1
ATOM 2173 C C . GLN A 1 285 ? -15.378 9.342 -3.975 1.00 98.38 285 GLN A C 1
ATOM 2175 O O . GLN A 1 285 ? -16.056 10.358 -3.817 1.00 98.38 285 GLN A O 1
ATOM 2180 N N . TYR A 1 286 ? -14.428 8.962 -3.118 1.00 98.75 286 TYR A N 1
ATOM 2181 C CA . TYR A 1 286 ? -14.115 9.703 -1.900 1.00 98.75 286 TYR A CA 1
ATOM 2182 C C . TYR A 1 286 ? -13.646 11.133 -2.206 1.00 98.75 286 TYR A C 1
ATOM 2184 O O . TYR A 1 286 ? -14.195 12.091 -1.669 1.00 98.75 286 TYR A O 1
ATOM 2192 N N . ILE A 1 287 ? -12.706 11.307 -3.140 1.00 98.75 287 ILE A N 1
ATOM 2193 C CA . ILE A 1 287 ? -12.224 12.634 -3.554 1.00 98.75 287 ILE A CA 1
ATOM 2194 C C . ILE A 1 287 ? -13.382 13.493 -4.074 1.00 98.75 287 ILE A C 1
ATOM 2196 O O . ILE A 1 287 ? -13.529 14.638 -3.651 1.00 98.75 287 ILE A O 1
ATOM 2200 N N . LYS A 1 288 ? -14.245 12.939 -4.938 1.00 98.56 288 LYS A N 1
ATOM 2201 C CA . LYS A 1 288 ? -15.419 13.654 -5.468 1.00 98.56 288 LYS A CA 1
ATOM 2202 C C . LYS A 1 288 ? -16.382 14.090 -4.363 1.00 98.56 288 LYS A C 1
ATOM 2204 O O . LYS A 1 288 ? -16.930 15.188 -4.439 1.00 98.56 288 LYS A O 1
ATOM 2209 N N . ALA A 1 289 ? -16.592 13.247 -3.354 1.00 98.50 289 ALA A N 1
ATOM 2210 C CA . ALA A 1 289 ? -17.500 13.524 -2.243 1.00 98.50 289 ALA 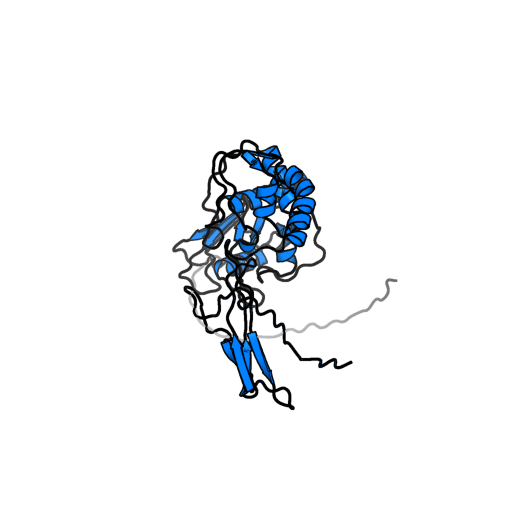A CA 1
ATOM 2211 C C . ALA A 1 289 ? -16.942 14.553 -1.245 1.00 98.50 289 ALA A C 1
ATOM 2213 O O . ALA A 1 289 ? -17.714 15.309 -0.657 1.00 98.50 289 ALA A O 1
ATOM 2214 N N . HIS A 1 290 ? -15.617 14.604 -1.078 1.00 98.31 290 HIS A N 1
ATOM 2215 C CA . HIS A 1 290 ? -14.941 15.429 -0.070 1.00 98.31 290 HIS A CA 1
ATOM 2216 C C . HIS A 1 290 ? -14.196 16.639 -0.648 1.00 98.31 290 HIS A C 1
ATOM 2218 O O . HIS A 1 290 ? -13.474 17.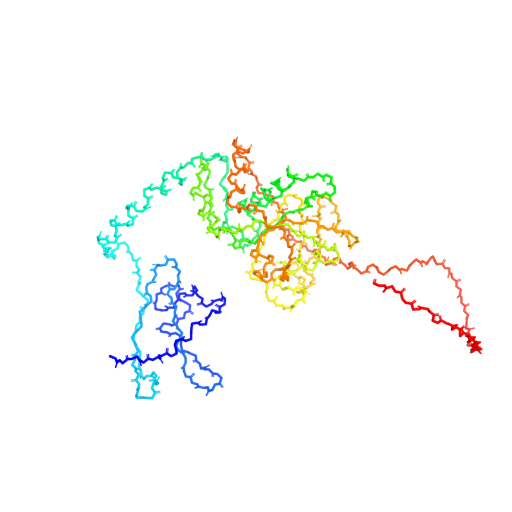316 0.078 1.00 98.31 290 HIS A O 1
ATOM 2224 N N . SER A 1 291 ? -14.348 16.933 -1.942 1.00 97.94 291 SER A N 1
ATOM 2225 C CA . SER A 1 291 ? -13.666 18.055 -2.595 1.00 97.94 291 SER A CA 1
ATOM 2226 C C . SER A 1 291 ? -14.265 19.422 -2.202 1.00 97.94 291 SER A C 1
ATOM 2228 O O . SER A 1 291 ? -15.481 19.601 -2.310 1.00 97.94 291 SER A O 1
ATOM 2230 N N . PRO A 1 292 ? -13.444 20.441 -1.865 1.00 98.12 292 PRO A N 1
ATOM 2231 C CA . PRO A 1 292 ? -11.993 20.374 -1.681 1.00 98.12 292 PRO A CA 1
ATOM 2232 C C . PRO A 1 292 ? -11.620 19.664 -0.372 1.00 98.12 292 PRO A C 1
ATOM 2234 O O . PRO A 1 292 ? -12.138 19.995 0.694 1.00 98.12 292 PRO A O 1
ATOM 2237 N N . MET A 1 293 ? -10.673 18.728 -0.443 1.00 98.31 293 MET A N 1
ATOM 2238 C CA . MET A 1 293 ? -10.202 17.985 0.724 1.00 98.31 293 MET A CA 1
ATOM 2239 C C . MET A 1 293 ? -9.137 18.775 1.489 1.00 98.31 293 MET A C 1
ATOM 2241 O O . MET A 1 293 ? -8.180 19.274 0.895 1.00 98.31 293 MET A O 1
ATOM 2245 N N . SER A 1 294 ? -9.203 18.768 2.820 1.00 97.94 294 SER A N 1
ATOM 2246 C CA . SER A 1 294 ? -8.155 19.334 3.685 1.00 97.94 294 SER A CA 1
ATOM 2247 C C . SER A 1 294 ? -7.632 18.316 4.701 1.00 97.94 294 SER A C 1
ATOM 2249 O O . SER A 1 294 ? -7.798 18.504 5.910 1.00 97.94 294 SER A O 1
ATOM 2251 N N . PRO A 1 295 ? -7.037 17.200 4.240 1.00 97.44 295 PRO A N 1
ATOM 2252 C CA . PRO A 1 295 ? -6.576 16.151 5.130 1.00 97.44 295 PRO A CA 1
ATOM 2253 C C . PRO A 1 295 ? -5.313 16.597 5.874 1.00 97.44 295 PRO A C 1
ATOM 2255 O O . PRO A 1 295 ? -4.499 17.373 5.374 1.00 97.44 295 PRO A O 1
ATOM 2258 N N . THR A 1 296 ? -5.135 16.077 7.084 1.00 97.62 296 THR A N 1
ATOM 2259 C CA . THR A 1 296 ? -3.933 16.295 7.895 1.00 97.62 296 THR A CA 1
ATOM 2260 C C . THR A 1 296 ? -3.381 14.953 8.339 1.00 97.62 296 THR A C 1
ATOM 2262 O O . THR A 1 296 ? -4.147 14.043 8.659 1.00 97.62 296 THR A O 1
ATOM 2265 N N . LEU A 1 297 ? -2.053 14.824 8.350 1.00 98.00 297 LEU A N 1
ATOM 2266 C CA . LEU A 1 297 ? -1.405 13.600 8.805 1.00 98.00 297 LEU A CA 1
ATOM 2267 C C . LEU A 1 297 ? -1.652 13.427 10.303 1.00 98.00 297 LEU A C 1
ATOM 2269 O O . LEU A 1 297 ? -1.328 14.316 11.090 1.00 98.00 297 LEU A O 1
ATOM 2273 N N . GLN A 1 298 ? -2.212 12.284 10.679 1.00 97.94 298 GLN A N 1
ATOM 2274 C CA . GLN A 1 298 ? -2.432 11.912 12.071 1.00 97.94 298 GLN A CA 1
ATOM 2275 C C . GLN A 1 298 ? -1.400 10.870 12.501 1.00 97.94 298 GLN A C 1
ATOM 2277 O O . GLN A 1 298 ? -0.903 10.102 11.684 1.00 97.94 298 GLN A O 1
ATOM 2282 N N . GLU A 1 299 ? -1.098 10.800 13.790 1.00 95.75 299 GLU A N 1
ATOM 2283 C CA . GLU A 1 299 ? -0.282 9.715 14.336 1.00 95.75 299 GLU A CA 1
ATOM 2284 C C . GLU A 1 299 ? -1.194 8.523 14.652 1.00 95.75 299 GLU A C 1
ATOM 2286 O O . GLU A 1 299 ? -1.780 8.467 15.731 1.00 95.75 299 GLU A O 1
ATOM 2291 N N . ARG A 1 300 ? -1.368 7.587 13.714 1.00 97.81 300 ARG A N 1
ATOM 2292 C CA . ARG A 1 300 ? -2.203 6.385 13.896 1.00 97.81 300 ARG A CA 1
ATOM 2293 C C . ARG A 1 300 ? -1.370 5.168 14.286 1.00 97.81 300 ARG A C 1
ATOM 2295 O O . ARG A 1 300 ? -1.876 4.310 15.002 1.00 97.81 300 ARG A O 1
ATOM 2302 N N . VAL A 1 301 ? -0.098 5.109 13.888 1.00 97.12 301 VAL A N 1
ATOM 2303 C CA . VAL A 1 301 ? 0.849 4.047 14.259 1.00 97.12 301 VAL A CA 1
ATOM 2304 C C . VAL A 1 301 ? 2.037 4.657 15.001 1.00 97.12 301 VAL A C 1
ATOM 2306 O O . VAL A 1 301 ? 2.965 5.207 14.410 1.00 97.12 301 VAL A O 1
ATOM 2309 N N . VAL A 1 302 ? 2.020 4.550 16.328 1.00 95.62 302 VAL A N 1
ATOM 2310 C CA . VAL A 1 302 ? 2.886 5.321 17.226 1.00 95.62 302 VAL A CA 1
ATOM 2311 C C . VAL A 1 302 ? 3.911 4.433 17.912 1.00 95.62 302 VAL A C 1
ATOM 2313 O O . VAL A 1 302 ? 3.602 3.332 18.371 1.00 95.62 302 VAL A O 1
ATOM 2316 N N . LYS A 1 303 ? 5.151 4.925 17.981 1.00 95.94 303 LYS A N 1
ATOM 2317 C CA . LYS A 1 303 ? 6.234 4.305 18.750 1.00 95.94 303 LYS A CA 1
ATOM 2318 C C . LYS A 1 303 ? 6.177 4.791 20.193 1.00 95.94 303 LYS A C 1
ATOM 2320 O O . LYS A 1 303 ? 6.155 5.997 20.419 1.00 95.94 303 LYS A O 1
ATOM 2325 N N . THR A 1 304 ? 6.209 3.872 21.148 1.00 95.50 304 THR A N 1
ATOM 2326 C CA . THR A 1 304 ? 6.229 4.172 22.587 1.00 95.50 304 THR A CA 1
ATOM 2327 C C . THR A 1 304 ? 7.358 3.411 23.286 1.00 95.50 304 THR A C 1
ATOM 2329 O O . THR A 1 304 ? 8.035 2.581 22.679 1.00 95.50 304 THR A O 1
ATOM 2332 N N . ASP A 1 305 ? 7.580 3.704 24.566 1.00 93.12 305 ASP A N 1
ATOM 2333 C CA . ASP A 1 305 ? 8.484 2.981 25.470 1.00 93.12 305 ASP A CA 1
ATOM 2334 C C . ASP A 1 305 ? 7.750 1.946 26.352 1.00 93.12 305 ASP A C 1
ATOM 2336 O O . ASP A 1 305 ? 8.349 1.319 27.231 1.00 93.12 305 ASP A O 1
ATOM 2340 N N . GLY A 1 306 ? 6.457 1.722 26.088 1.00 88.94 306 GLY A N 1
ATOM 2341 C CA . GLY A 1 306 ? 5.609 0.788 26.824 1.00 88.94 306 GLY A CA 1
ATOM 2342 C C . GLY A 1 306 ? 6.010 -0.680 26.652 1.00 88.94 306 GLY A C 1
ATOM 2343 O O . GLY A 1 306 ? 6.695 -1.070 25.707 1.00 88.94 306 GLY A O 1
ATOM 2344 N N . GLN A 1 307 ? 5.576 -1.525 27.581 1.00 87.88 307 GLN A N 1
ATOM 2345 C CA . GLN A 1 307 ? 5.724 -2.978 27.475 1.00 87.88 307 GLN A CA 1
ATOM 2346 C C . GLN A 1 307 ? 4.451 -3.593 26.891 1.00 87.88 307 GLN A C 1
ATOM 2348 O O . GLN A 1 307 ? 3.375 -3.013 27.032 1.00 87.88 307 GLN A O 1
ATOM 2353 N N . ALA A 1 308 ? 4.572 -4.749 26.231 1.00 76.75 308 ALA A N 1
ATOM 2354 C CA . ALA A 1 308 ? 3.410 -5.457 25.698 1.00 76.75 308 ALA A CA 1
ATOM 2355 C C . ALA A 1 308 ? 2.384 -5.719 26.807 1.00 76.75 308 ALA A C 1
ATOM 2357 O O . ALA A 1 308 ? 2.741 -6.191 27.892 1.00 76.75 308 ALA A O 1
ATOM 2358 N N . SER A 1 309 ? 1.111 -5.418 26.539 1.00 59.72 309 SER A N 1
ATOM 2359 C CA . SER A 1 309 ? 0.036 -5.821 27.440 1.00 59.72 309 SER A CA 1
ATOM 2360 C C . SER A 1 309 ? -0.062 -7.345 27.418 1.00 59.72 309 SER A C 1
ATOM 2362 O O . SER A 1 309 ? -0.392 -7.940 26.391 1.00 59.72 309 SER A O 1
ATOM 2364 N N . ASN A 1 310 ? 0.237 -7.997 28.543 1.00 45.16 310 ASN A N 1
ATOM 2365 C CA . ASN A 1 310 ? -0.050 -9.416 28.726 1.00 45.16 310 ASN A CA 1
ATOM 2366 C C . ASN A 1 310 ? -1.574 -9.592 28.836 1.00 45.16 310 ASN A C 1
ATOM 2368 O O . ASN A 1 310 ? -2.097 -9.753 29.939 1.00 45.16 310 ASN A O 1
ATOM 2372 N N . ASN A 1 311 ? -2.299 -9.595 27.714 1.00 42.62 311 ASN A N 1
ATOM 2373 C CA . ASN A 1 311 ? -3.678 -10.090 27.680 1.00 42.62 311 ASN A CA 1
ATOM 2374 C C . ASN A 1 311 ? -3.667 -11.624 27.746 1.00 42.62 311 ASN A C 1
ATOM 2376 O O . ASN A 1 311 ? -4.008 -12.347 26.820 1.00 42.62 311 ASN A O 1
ATOM 2380 N N . SER A 1 312 ? -3.240 -12.129 28.897 1.00 33.12 312 SER A N 1
ATOM 2381 C CA . SER A 1 312 ? -3.526 -13.472 29.374 1.00 33.12 312 SER A CA 1
ATOM 2382 C C . SER A 1 312 ? -4.386 -13.304 30.616 1.00 33.12 312 SER A C 1
ATOM 2384 O O . SER A 1 312 ? -3.910 -13.445 31.743 1.00 33.12 312 SER A O 1
ATOM 2386 N N . ASN A 1 313 ? -5.650 -12.930 30.418 1.00 32.03 313 ASN A N 1
ATOM 2387 C CA . ASN A 1 313 ? -6.604 -12.850 31.513 1.00 32.03 313 ASN A CA 1
ATOM 2388 C C . ASN A 1 313 ? -7.088 -14.273 31.831 1.00 32.03 313 ASN A C 1
ATOM 2390 O O . ASN A 1 313 ? -8.127 -14.728 31.357 1.00 32.03 313 ASN A O 1
ATOM 2394 N N . SER A 1 314 ? -6.303 -15.011 32.625 1.00 29.25 314 SER A N 1
ATOM 2395 C CA . SER A 1 314 ? -6.830 -16.172 33.333 1.00 29.25 314 SER A CA 1
ATOM 2396 C C . SER A 1 314 ? -7.721 -15.660 34.459 1.00 29.25 314 SER A C 1
ATOM 2398 O O . SER A 1 314 ? -7.247 -15.107 35.452 1.00 29.25 314 SER A O 1
ATOM 2400 N N . THR A 1 315 ? -9.022 -15.860 34.315 1.00 31.59 315 THR A N 1
ATOM 2401 C CA . THR A 1 315 ? -9.986 -15.790 35.409 1.00 31.59 315 THR A CA 1
ATOM 2402 C C . THR A 1 315 ? -9.527 -16.645 36.592 1.00 31.59 315 THR A C 1
ATOM 2404 O O . THR A 1 315 ? -9.583 -17.871 36.537 1.00 31.59 315 THR A O 1
ATOM 2407 N N . SER A 1 316 ? -9.166 -16.004 37.702 1.00 29.94 316 SER A N 1
ATOM 2408 C CA . SER A 1 316 ? -9.356 -16.579 39.033 1.00 29.94 316 SER A CA 1
ATOM 2409 C C . SER A 1 316 ? -9.811 -15.481 39.987 1.00 29.94 316 SER A C 1
ATOM 2411 O O . SER A 1 316 ? -9.010 -14.710 40.513 1.00 29.94 316 SER A O 1
ATOM 2413 N N . GLY A 1 317 ? -11.127 -15.399 40.184 1.00 30.44 317 GLY A N 1
ATOM 2414 C CA . GLY A 1 317 ? -11.697 -14.720 41.338 1.00 30.44 317 GLY A CA 1
ATOM 2415 C C . GLY A 1 317 ? -11.364 -15.494 42.613 1.00 30.44 317 GLY A C 1
ATOM 2416 O O . GLY A 1 317 ? -11.357 -16.724 42.612 1.00 30.44 317 GLY A O 1
ATOM 2417 N N . GLY A 1 318 ? -11.104 -14.775 43.702 1.00 28.22 318 GLY A N 1
ATOM 2418 C CA . GLY A 1 318 ? -10.930 -15.389 45.013 1.00 28.22 318 GLY A CA 1
ATOM 2419 C C . GLY A 1 318 ? -10.312 -14.448 46.034 1.00 28.22 318 GLY A C 1
ATOM 2420 O O . GLY A 1 318 ? -9.095 -14.365 46.146 1.00 28.22 318 GLY A O 1
ATOM 2421 N N . SER A 1 319 ? -11.177 -13.749 46.764 1.00 30.48 319 SER A N 1
ATOM 2422 C CA . SER A 1 319 ? -10.900 -12.951 47.959 1.00 30.48 319 SER A CA 1
ATOM 2423 C C . SER A 1 319 ? -10.007 -13.667 48.982 1.00 30.48 319 SER A C 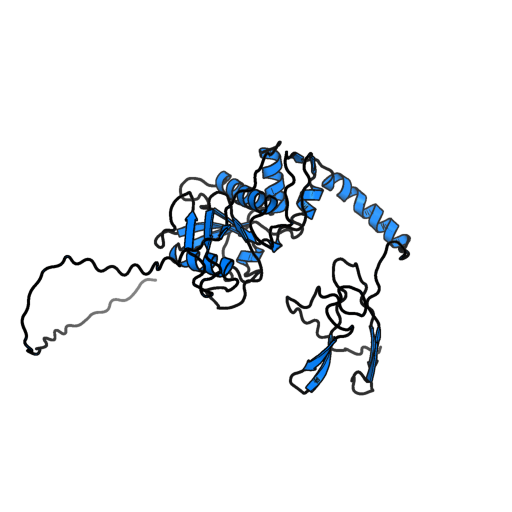1
ATOM 2425 O O . SER A 1 319 ? -10.117 -14.876 49.175 1.00 30.48 319 SER A O 1
ATOM 2427 N N . GLY A 1 320 ? -9.149 -12.904 49.663 1.00 26.73 320 GLY A N 1
ATOM 2428 C CA . GLY A 1 320 ? -8.272 -13.416 50.714 1.00 26.73 320 GLY A CA 1
ATOM 2429 C C . GLY A 1 320 ? -8.995 -13.802 52.007 1.00 26.73 320 GLY A C 1
ATOM 2430 O O . GLY A 1 320 ? -10.015 -13.209 52.346 1.00 26.73 320 GLY A O 1
ATOM 2431 N N . ASP A 1 321 ? -8.394 -14.737 52.746 1.00 27.91 321 ASP A N 1
ATOM 2432 C CA . ASP A 1 321 ? -8.326 -14.705 54.210 1.00 27.91 321 ASP A CA 1
ATOM 2433 C C . ASP A 1 321 ? -7.139 -15.551 54.725 1.00 27.91 321 ASP A C 1
ATOM 2435 O O . ASP A 1 321 ? -6.672 -16.478 54.060 1.00 27.91 321 ASP A O 1
ATOM 2439 N N . GLN A 1 322 ? -6.621 -15.173 55.893 1.00 30.55 322 GLN A N 1
ATOM 2440 C CA . GLN A 1 322 ? -5.467 -15.734 56.596 1.00 30.55 322 GLN A CA 1
ATOM 2441 C C . GLN A 1 322 ? -5.780 -17.078 57.277 1.00 30.55 322 GLN A C 1
ATOM 2443 O O . GLN A 1 322 ? -6.881 -17.292 57.772 1.00 30.55 322 GLN A O 1
ATOM 2448 N N . GLY A 1 323 ? -4.772 -17.945 57.444 1.00 26.84 323 GLY A N 1
ATOM 2449 C CA . GLY A 1 323 ? -4.872 -19.070 58.381 1.00 26.84 323 GLY A CA 1
ATOM 2450 C C . GLY A 1 323 ? -3.753 -20.103 58.263 1.00 26.84 323 GLY A C 1
ATOM 2451 O O . GLY A 1 323 ? -3.598 -20.758 57.241 1.00 26.84 323 GLY A O 1
ATOM 2452 N N . SER A 1 324 ? -2.972 -20.241 59.330 1.00 28.09 324 SER A N 1
ATOM 2453 C CA . SER A 1 324 ? -1.905 -21.223 59.534 1.00 28.09 324 SER A CA 1
ATOM 2454 C C . SER A 1 324 ? -2.431 -22.650 59.772 1.00 28.09 324 SER A C 1
ATOM 2456 O O . SER A 1 324 ? -3.531 -22.830 60.286 1.00 28.09 324 SER A O 1
ATOM 2458 N N . GLY A 1 325 ? -1.594 -23.667 59.516 1.00 27.27 325 GLY A N 1
ATOM 2459 C CA . GLY A 1 325 ? -1.732 -24.986 60.152 1.00 27.27 325 GLY A CA 1
ATOM 2460 C C . GLY A 1 325 ? -1.590 -26.198 59.228 1.00 27.27 325 GLY A C 1
ATOM 2461 O O . GLY A 1 325 ? -2.406 -26.437 58.350 1.00 27.27 325 GLY A O 1
ATOM 2462 N N . SER A 1 326 ? -0.549 -26.987 59.483 1.00 27.94 326 SER A N 1
ATOM 2463 C CA . SER A 1 326 ? -0.204 -28.278 58.878 1.00 27.94 326 SER A CA 1
ATOM 2464 C C . SER A 1 326 ? -1.317 -29.339 58.940 1.00 27.94 326 SER A C 1
ATOM 2466 O O . SER A 1 326 ? -2.018 -29.411 59.947 1.00 27.94 326 SER A O 1
ATOM 2468 N N . SER A 1 327 ? -1.362 -30.262 57.964 1.00 27.19 327 SER A N 1
ATOM 2469 C CA . SER A 1 327 ? -1.280 -31.741 58.129 1.00 27.19 327 SER A CA 1
ATOM 2470 C C . SER A 1 327 ? -1.942 -32.512 56.976 1.00 27.19 327 SER A C 1
ATOM 2472 O O . SER A 1 327 ? -3.010 -32.166 56.488 1.00 27.19 327 SER A O 1
ATOM 2474 N N . ILE A 1 328 ? -1.280 -33.601 56.590 1.00 31.80 328 ILE A N 1
ATOM 2475 C CA . ILE A 1 328 ? -1.613 -34.604 55.568 1.00 31.80 328 ILE A CA 1
ATOM 2476 C C . ILE A 1 328 ? -2.777 -35.495 56.034 1.00 31.80 328 ILE A C 1
ATOM 2478 O O . ILE A 1 328 ? -2.652 -36.027 57.130 1.00 31.80 328 ILE A O 1
ATOM 2482 N N . VAL A 1 329 ? -3.788 -35.786 55.193 1.00 27.33 329 VAL A N 1
ATOM 2483 C CA . VAL A 1 329 ? -4.495 -37.096 55.154 1.00 27.33 329 VAL A CA 1
ATOM 2484 C C . VAL A 1 329 ? -5.054 -37.370 53.744 1.00 27.33 329 VAL A C 1
ATOM 2486 O O . VAL A 1 329 ? -5.543 -36.474 53.064 1.00 27.33 329 VAL A O 1
ATOM 2489 N N . ALA A 1 330 ? -4.946 -38.632 53.322 1.00 26.84 330 ALA A N 1
ATOM 2490 C CA . ALA A 1 330 ? -5.332 -39.199 52.035 1.00 26.84 330 ALA A CA 1
ATOM 2491 C C . ALA A 1 330 ? -6.838 -39.548 51.877 1.00 26.84 330 ALA A C 1
ATOM 2493 O O . ALA A 1 330 ? -7.587 -39.632 52.845 1.00 26.84 330 ALA A O 1
ATOM 2494 N N . VAL A 1 331 ? -7.188 -39.781 50.603 1.00 28.25 331 VAL A N 1
ATOM 2495 C CA . VAL A 1 331 ? -8.416 -40.243 49.901 1.00 28.25 331 VAL A CA 1
ATOM 2496 C C . VAL A 1 331 ? -9.363 -41.209 50.664 1.00 28.25 331 VAL A C 1
ATOM 2498 O O . VAL A 1 331 ? -8.906 -41.981 51.505 1.00 28.25 331 VAL A O 1
ATOM 2501 N N . PRO A 1 332 ? -10.660 -41.298 50.276 1.00 30.69 332 PRO A N 1
ATOM 2502 C CA . PRO A 1 332 ? -11.015 -42.387 49.352 1.00 30.69 332 PRO A CA 1
ATOM 2503 C C . PRO A 1 332 ? -12.028 -42.049 48.235 1.00 30.69 332 PRO A C 1
ATOM 2505 O O . PRO A 1 332 ? -12.869 -41.159 48.320 1.00 30.69 332 PRO A O 1
ATOM 2508 N N . VAL A 1 333 ? -11.885 -42.853 47.183 1.00 28.12 333 VAL A N 1
ATOM 2509 C CA . VAL A 1 333 ? -12.662 -43.007 45.948 1.00 28.12 333 VAL A CA 1
ATOM 2510 C C . VAL A 1 333 ? -14.107 -43.435 46.222 1.00 28.12 333 VAL A C 1
ATOM 2512 O O . VAL A 1 333 ? -14.318 -44.329 47.035 1.00 28.12 333 VAL A O 1
ATOM 2515 N N . TRP A 1 334 ? -15.067 -42.910 45.451 1.00 26.16 334 TRP A N 1
ATOM 2516 C CA . TRP A 1 334 ? -16.323 -43.609 45.150 1.00 26.16 334 TRP A CA 1
ATOM 2517 C C . TRP A 1 334 ? -16.616 -43.564 43.648 1.00 26.16 334 TRP A C 1
ATOM 2519 O O . TRP A 1 334 ? -16.743 -42.507 43.035 1.00 26.16 334 TRP A O 1
ATOM 2529 N N . THR A 1 335 ? -16.687 -44.758 43.075 1.00 30.23 335 THR A N 1
ATOM 2530 C CA . THR A 1 335 ? -17.164 -45.096 41.738 1.00 30.23 335 THR A CA 1
ATOM 2531 C C . THR A 1 335 ? -18.694 -45.091 41.705 1.00 30.23 335 THR A C 1
ATOM 2533 O O . THR A 1 335 ? -19.340 -45.595 42.621 1.00 30.23 335 THR A O 1
ATOM 2536 N N . ALA A 1 336 ? -19.285 -44.609 40.611 1.00 31.77 336 ALA A N 1
ATOM 2537 C CA . ALA A 1 336 ? -20.641 -44.978 40.214 1.00 31.77 336 ALA A CA 1
ATOM 2538 C C . ALA A 1 336 ? -20.712 -45.090 38.687 1.00 31.77 336 ALA A C 1
ATOM 2540 O O . ALA A 1 336 ? -20.217 -44.239 37.953 1.00 31.77 336 ALA A O 1
ATOM 2541 N N . LEU A 1 337 ? -21.288 -46.203 38.246 1.00 28.05 337 LEU A N 1
ATOM 2542 C CA . LEU A 1 337 ? -21.257 -46.779 36.910 1.00 28.05 337 LEU A CA 1
ATOM 2543 C C . LEU A 1 337 ? -22.712 -47.135 36.581 1.00 28.05 337 LEU A C 1
ATOM 2545 O O . LEU A 1 337 ? -23.252 -47.989 37.273 1.00 28.05 337 LEU A O 1
ATOM 2549 N N . VAL A 1 338 ? -23.343 -46.506 35.583 1.00 29.42 338 VAL A N 1
ATOM 2550 C CA . VAL A 1 338 ? -24.580 -46.982 34.911 1.00 29.42 338 VAL A CA 1
ATOM 2551 C C . VAL A 1 338 ? -24.598 -46.337 33.507 1.00 29.42 338 VAL A C 1
ATOM 2553 O O . VAL A 1 338 ? -24.580 -45.116 33.406 1.00 29.42 338 VAL A O 1
ATOM 2556 N N . ALA A 1 339 ? -24.297 -47.072 32.424 1.00 28.69 339 ALA A N 1
ATOM 2557 C CA . ALA A 1 339 ? -25.253 -47.626 31.437 1.00 28.69 339 ALA A CA 1
ATOM 2558 C C . ALA A 1 339 ? -26.442 -46.680 31.132 1.00 28.69 339 ALA A C 1
ATOM 2560 O O . ALA A 1 339 ? -27.163 -46.292 32.033 1.00 28.69 339 ALA A O 1
ATOM 2561 N N . GLY A 1 340 ? -26.754 -46.232 29.919 1.00 26.02 340 GLY A N 1
ATOM 2562 C CA . GLY A 1 340 ? -26.601 -46.787 28.579 1.00 26.02 340 GLY A CA 1
ATOM 2563 C C . GLY A 1 340 ? -27.977 -46.688 27.905 1.00 26.02 340 GLY A C 1
ATOM 2564 O O . GLY A 1 340 ? -28.948 -47.085 28.529 1.00 26.02 340 GLY A O 1
ATOM 2565 N N . LEU A 1 341 ? -28.079 -46.148 26.686 1.00 27.16 341 LEU A N 1
ATOM 2566 C CA . LEU A 1 341 ? -28.911 -46.677 25.591 1.00 27.16 341 LEU A CA 1
ATOM 2567 C C . LEU A 1 341 ? -28.846 -45.765 24.356 1.00 27.16 341 LEU A C 1
ATOM 2569 O O . LEU A 1 341 ? -28.907 -44.544 24.450 1.00 27.16 341 LEU A O 1
ATOM 2573 N N . MET A 1 342 ? -28.756 -46.423 23.203 1.00 28.48 342 MET A N 1
ATOM 2574 C CA . MET A 1 342 ? -28.888 -45.879 21.855 1.00 28.48 342 MET A CA 1
ATOM 2575 C C . MET A 1 342 ? -30.277 -45.279 21.593 1.00 28.48 342 MET A C 1
ATOM 2577 O O . MET A 1 342 ? -31.265 -45.825 22.076 1.00 28.48 342 MET A O 1
ATOM 2581 N N . PHE A 1 343 ? -30.365 -44.318 20.668 1.00 26.20 343 PHE A N 1
ATOM 2582 C CA . PHE A 1 343 ? -31.362 -44.395 19.596 1.00 26.20 343 PHE A CA 1
ATOM 2583 C C . PHE A 1 343 ? -30.871 -43.710 18.313 1.00 26.20 343 PHE A C 1
ATOM 2585 O O . PHE A 1 343 ? -30.143 -42.722 18.345 1.00 26.20 343 PHE A O 1
ATOM 2592 N N . VAL A 1 344 ? -31.244 -44.328 17.196 1.00 28.19 344 VAL A N 1
ATOM 2593 C CA . VAL A 1 344 ? -30.813 -44.102 15.813 1.00 28.19 344 VAL A CA 1
ATOM 2594 C C . VAL A 1 344 ? -31.865 -43.261 15.066 1.00 28.19 344 VAL A C 1
ATOM 2596 O O . VAL A 1 344 ? -33.031 -43.270 15.452 1.00 28.19 344 VAL A O 1
ATOM 2599 N N . LEU A 1 345 ? -31.432 -42.681 13.938 1.00 24.92 345 LEU A N 1
ATOM 2600 C CA . LEU A 1 345 ? -32.172 -42.197 12.756 1.00 24.92 345 LEU A CA 1
ATOM 2601 C C . LEU A 1 345 ? -32.605 -40.723 12.723 1.00 24.92 345 LEU A C 1
ATOM 2603 O O . LEU A 1 345 ? -33.594 -40.323 13.327 1.00 24.92 345 LEU A O 1
ATOM 2607 N N . ALA A 1 346 ? -31.948 -39.980 11.831 1.00 29.02 346 ALA A N 1
ATOM 2608 C CA . ALA A 1 346 ? -32.591 -38.984 10.984 1.00 29.02 346 ALA A CA 1
ATOM 2609 C C . ALA A 1 346 ? -32.067 -39.160 9.547 1.00 29.02 346 ALA A C 1
ATOM 2611 O O . ALA A 1 346 ? -30.876 -39.411 9.349 1.00 29.02 346 ALA A O 1
ATOM 2612 N N . LEU A 1 347 ? -33.015 -39.129 8.609 1.00 36.19 347 LEU A N 1
ATOM 2613 C CA . LEU A 1 347 ? -32.850 -39.078 7.155 1.00 36.19 347 LEU A CA 1
ATOM 2614 C C . LEU A 1 347 ? -32.055 -37.854 6.698 1.00 36.19 347 LEU A C 1
ATOM 2616 O O . LEU A 1 347 ? -32.140 -36.819 7.398 1.00 36.19 347 LEU A O 1
#

Mean predicted aligned error: 11.74 Å

Radius of gyration: 28.62 Å; Cα contacts (8 Å, |Δi|>4): 631; chains: 1; bounding box: 65×69×97 Å